Protein AF-A0A8J3GD71-F1 (afdb_monomer_lite)

Sequence (263 aa):
MPKSAPKLEWCIVRLGEDMNWWVEEISDDVHWDVDGLSIIDPRQVSHLMDLLEPLRDYDFQPSIFEDAFFKFRIERKLDDQRLRLVRTNDSLFESDDLLFALPDVIDEEKGPYADCIDHVTVLRVKLLNDLIEFEQKFTVEELEDDIREDQNADFMEGRAVHCFRELLDVMEFVPEGYELDADEESSSEDPIEETFPDIDEDEKIEEDETMKWDEDEDEDEESEETEEGFDDDDDDDDDEESDEDEEDKADEKPAPKSRARKK

pLDDT: mean 77.1, std 23.29, range [31.88, 97.94]

Structure (mmCIF, N/CA/C/O backbone):
data_AF-A0A8J3GD71-F1
#
_entry.id   AF-A0A8J3GD71-F1
#
loop_
_atom_site.group_PDB
_atom_site.id
_atom_site.type_symbol
_atom_site.label_atom_id
_atom_site.label_alt_id
_atom_site.label_comp_id
_atom_site.label_asym_id
_atom_site.label_entity_id
_atom_site.label_seq_id
_atom_site.pdbx_PDB_ins_code
_atom_site.Cartn_x
_atom_site.Cartn_y
_atom_site.Cartn_z
_atom_site.occupancy
_atom_site.B_iso_or_equiv
_atom_site.auth_seq_id
_atom_site.auth_comp_id
_atom_site.auth_asym_id
_atom_site.auth_atom_id
_atom_site.pdbx_PDB_model_num
ATOM 1 N N . MET A 1 1 ? 0.572 25.477 -25.862 1.00 36.34 1 MET A N 1
ATOM 2 C CA . MET A 1 1 ? -0.302 24.419 -25.320 1.00 36.34 1 MET A CA 1
ATOM 3 C C . MET A 1 1 ? 0.518 23.737 -24.249 1.00 36.34 1 MET A C 1
ATOM 5 O O . MET A 1 1 ? 1.630 23.342 -24.593 1.00 36.34 1 MET A O 1
ATOM 9 N N . PRO A 1 2 ? 0.082 23.711 -22.982 1.00 34.41 2 PRO A N 1
ATOM 10 C CA . PRO A 1 2 ? 0.769 22.890 -21.995 1.00 34.41 2 PRO A CA 1
ATOM 11 C C . PRO A 1 2 ? 0.730 21.460 -22.534 1.00 34.41 2 PRO A C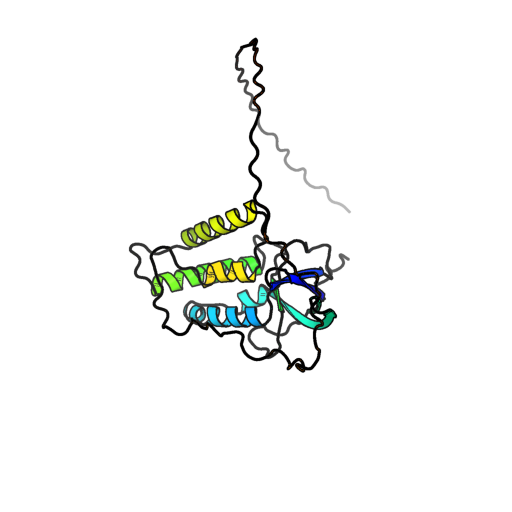 1
ATOM 13 O O . PRO A 1 2 ? -0.332 20.981 -22.940 1.00 34.41 2 PRO A O 1
ATOM 16 N N . LYS A 1 3 ? 1.903 20.844 -22.694 1.00 37.16 3 LYS A N 1
ATOM 17 C CA . LYS A 1 3 ? 1.978 19.418 -22.997 1.00 37.16 3 LYS A CA 1
ATOM 18 C C . LYS A 1 3 ? 1.229 18.743 -21.853 1.00 37.16 3 LYS A C 1
ATOM 20 O O . LYS A 1 3 ? 1.544 19.026 -20.702 1.00 37.16 3 LYS A O 1
ATOM 25 N N . SER A 1 4 ? 0.199 17.960 -22.171 1.00 45.25 4 SER A N 1
ATOM 26 C CA . SER A 1 4 ? -0.378 17.033 -21.198 1.00 45.25 4 SER A CA 1
ATOM 27 C C . SER A 1 4 ? 0.799 16.320 -20.541 1.00 45.25 4 SER A C 1
ATOM 29 O O . SER A 1 4 ? 1.669 15.852 -21.283 1.00 45.25 4 SER A O 1
ATOM 31 N N . ALA A 1 5 ? 0.874 16.342 -19.209 1.00 46.12 5 ALA A N 1
ATOM 32 C CA . ALA A 1 5 ? 1.916 15.633 -18.476 1.00 46.12 5 ALA A CA 1
ATOM 33 C C . ALA A 1 5 ? 2.015 14.204 -19.042 1.00 46.12 5 ALA A C 1
ATOM 35 O O . ALA A 1 5 ? 0.963 13.631 -19.375 1.00 46.12 5 ALA A O 1
ATOM 36 N N . PRO A 1 6 ? 3.232 13.687 -19.292 1.00 52.03 6 PRO A N 1
ATOM 37 C CA . PRO A 1 6 ? 3.384 12.317 -19.752 1.00 52.03 6 PRO A CA 1
ATOM 38 C C . PRO A 1 6 ? 2.661 11.423 -18.746 1.00 52.03 6 PRO A C 1
ATOM 40 O O . PRO A 1 6 ? 2.932 11.462 -17.558 1.00 52.03 6 PRO A O 1
ATOM 43 N N . LYS A 1 7 ? 1.642 10.695 -19.205 1.00 73.75 7 LYS A N 1
ATOM 44 C CA . LYS A 1 7 ? 0.974 9.717 -18.352 1.00 73.75 7 LYS A CA 1
ATOM 45 C C . LYS A 1 7 ? 2.002 8.633 -18.102 1.00 73.75 7 LYS A C 1
ATOM 47 O O . LYS A 1 7 ? 2.556 8.150 -19.075 1.00 73.75 7 LYS A O 1
ATOM 52 N N . LEU A 1 8 ? 2.231 8.249 -16.857 1.00 88.38 8 LEU A N 1
ATOM 53 C CA . LEU A 1 8 ? 2.975 7.042 -16.521 1.00 88.38 8 LEU A CA 1
ATOM 54 C C . LEU A 1 8 ? 2.562 5.882 -17.459 1.00 88.38 8 LEU A C 1
ATOM 56 O O . LEU A 1 8 ? 1.381 5.535 -17.479 1.00 88.38 8 LEU A O 1
ATOM 60 N N . GLU A 1 9 ? 3.478 5.352 -18.280 1.00 93.75 9 GLU A N 1
ATOM 61 C CA . GLU A 1 9 ? 3.206 4.325 -19.309 1.00 93.75 9 GLU A CA 1
ATOM 62 C C . GLU A 1 9 ? 3.902 2.992 -19.017 1.00 93.75 9 GLU A C 1
ATOM 64 O O . GLU A 1 9 ? 3.375 1.931 -19.352 1.00 93.75 9 GLU A O 1
ATOM 69 N N . TRP A 1 10 ? 5.097 3.029 -18.429 1.00 95.69 10 TRP A N 1
ATOM 70 C CA . TRP A 1 10 ? 5.891 1.847 -18.102 1.00 95.69 10 TRP A CA 1
ATOM 71 C C . TRP A 1 10 ? 6.759 2.121 -16.874 1.00 95.69 10 TRP A C 1
ATOM 73 O O . TRP A 1 10 ? 7.102 3.270 -16.589 1.00 95.69 10 TRP A O 1
ATOM 83 N N . CYS A 1 11 ? 7.140 1.052 -16.187 1.00 96.56 11 CYS A N 1
ATOM 84 C CA . CYS A 1 11 ? 8.151 1.076 -15.139 1.00 96.56 11 CYS A CA 1
ATOM 85 C C . CYS A 1 11 ? 9.030 -0.178 -15.228 1.00 96.56 11 CYS A C 1
ATOM 87 O O . CYS A 1 11 ? 8.676 -1.175 -15.869 1.00 96.56 11 CYS A O 1
ATOM 89 N N . ILE A 1 12 ? 10.217 -0.100 -14.641 1.00 97.12 12 ILE A N 1
ATOM 90 C CA . ILE A 1 12 ? 11.097 -1.235 -14.386 1.00 97.12 12 ILE A CA 1
ATOM 91 C C . ILE A 1 12 ? 11.122 -1.425 -12.882 1.00 97.12 12 ILE A C 1
ATOM 93 O O . ILE A 1 12 ? 11.307 -0.464 -12.140 1.00 97.12 12 ILE A O 1
ATOM 97 N N . VAL A 1 13 ? 10.909 -2.662 -12.459 1.00 97.50 13 VAL A N 1
ATOM 98 C CA . VAL A 1 13 ? 10.840 -3.036 -11.050 1.00 97.50 13 VAL A CA 1
ATOM 99 C C . VAL A 1 13 ? 11.917 -4.061 -10.750 1.00 97.50 13 VAL A C 1
ATOM 101 O O . VAL A 1 13 ? 12.263 -4.877 -11.615 1.00 97.50 13 VAL A O 1
ATOM 104 N N . ARG A 1 14 ? 12.430 -4.019 -9.526 1.00 96.62 14 ARG A N 1
ATOM 105 C CA . ARG A 1 14 ? 13.491 -4.879 -9.020 1.00 96.62 14 ARG A CA 1
ATOM 106 C C . ARG A 1 14 ? 13.045 -5.547 -7.725 1.00 96.62 14 ARG A C 1
ATOM 108 O O . ARG A 1 14 ? 12.454 -4.897 -6.869 1.00 96.62 14 ARG A O 1
ATOM 115 N N . LEU A 1 15 ? 13.373 -6.824 -7.575 1.00 96.25 15 LEU A N 1
ATOM 116 C CA . LEU A 1 15 ? 13.194 -7.550 -6.325 1.00 96.25 15 LEU A CA 1
ATOM 117 C C . LEU A 1 15 ? 14.233 -7.074 -5.291 1.00 96.25 15 LEU A C 1
ATOM 119 O O . LEU A 1 15 ? 15.439 -7.052 -5.570 1.00 96.25 15 LEU A O 1
ATOM 123 N N . GLY A 1 16 ? 13.755 -6.641 -4.129 1.00 93.06 16 GLY A N 1
ATOM 124 C CA . GLY A 1 16 ? 14.555 -6.235 -2.979 1.00 93.06 16 GLY A CA 1
ATOM 125 C C . GLY A 1 16 ? 15.105 -7.424 -2.191 1.00 93.06 16 GLY A C 1
ATOM 126 O O . GLY A 1 16 ? 14.755 -8.578 -2.438 1.00 93.06 16 GLY A O 1
ATOM 127 N N . GLU A 1 17 ? 15.988 -7.140 -1.234 1.00 91.50 17 GLU A N 1
ATOM 128 C CA . GLU A 1 17 ? 16.507 -8.148 -0.291 1.00 91.50 17 GLU A CA 1
ATOM 129 C C . GLU A 1 17 ? 15.422 -8.632 0.684 1.00 91.50 17 GLU A C 1
ATOM 131 O O . GLU A 1 17 ? 15.481 -9.750 1.186 1.00 91.50 17 GLU A O 1
ATOM 136 N N . ASP A 1 18 ? 14.401 -7.803 0.888 1.00 91.06 18 ASP A N 1
ATOM 137 C CA . ASP A 1 18 ? 13.194 -8.061 1.669 1.00 91.06 18 ASP A CA 1
ATOM 138 C C . ASP A 1 18 ? 12.141 -8.889 0.910 1.00 91.06 18 ASP A C 1
ATOM 140 O O . ASP A 1 18 ? 11.026 -9.060 1.392 1.00 91.06 18 ASP A O 1
ATOM 144 N N . MET A 1 19 ? 12.490 -9.402 -0.277 1.00 91.56 19 MET A N 1
ATOM 145 C CA . MET A 1 19 ? 11.610 -10.169 -1.166 1.00 91.56 19 MET A CA 1
ATOM 146 C C . MET A 1 19 ? 10.392 -9.388 -1.688 1.00 91.56 19 MET A C 1
ATOM 148 O O . MET A 1 19 ? 9.489 -9.994 -2.267 1.00 91.56 19 MET A O 1
ATOM 152 N N . ASN A 1 20 ? 10.394 -8.057 -1.566 1.00 95.31 20 ASN A N 1
ATOM 153 C CA . ASN A 1 20 ? 9.367 -7.187 -2.133 1.00 95.31 20 ASN A CA 1
ATOM 154 C C . ASN A 1 20 ? 9.810 -6.549 -3.454 1.00 95.31 20 ASN A C 1
ATOM 156 O O . ASN A 1 20 ? 10.998 -6.505 -3.785 1.00 95.31 20 ASN A O 1
ATOM 160 N N . TRP A 1 21 ? 8.850 -6.045 -4.230 1.00 97.12 21 TRP A N 1
ATOM 161 C CA . TRP A 1 21 ? 9.125 -5.383 -5.501 1.00 97.12 21 TRP A CA 1
ATOM 162 C C . TRP A 1 21 ? 9.194 -3.865 -5.333 1.00 97.12 21 TRP A C 1
ATOM 164 O O . TRP A 1 21 ? 8.280 -3.223 -4.826 1.00 97.12 21 TRP A O 1
ATOM 174 N N . TRP A 1 22 ? 10.272 -3.283 -5.847 1.00 97.19 22 TRP A N 1
ATOM 175 C CA . TRP A 1 22 ? 10.551 -1.852 -5.772 1.00 97.19 22 TRP A CA 1
ATOM 176 C C . TRP A 1 22 ? 10.717 -1.273 -7.174 1.00 97.19 22 TRP A C 1
ATOM 178 O O . TRP A 1 22 ? 11.247 -1.937 -8.070 1.00 97.19 22 TRP A O 1
ATOM 188 N N . VAL A 1 23 ? 10.266 -0.041 -7.394 1.00 96.69 23 VAL A N 1
ATOM 189 C CA . VAL A 1 23 ? 10.429 0.651 -8.676 1.00 96.69 23 VAL A CA 1
ATOM 190 C C . VAL A 1 23 ? 11.876 1.126 -8.813 1.00 96.69 23 VAL A C 1
ATOM 192 O O . VAL A 1 23 ? 12.400 1.825 -7.959 1.00 96.69 23 VAL A O 1
ATOM 195 N N . GLU A 1 24 ? 12.535 0.742 -9.905 1.00 95.06 24 GLU A N 1
ATOM 196 C CA . GLU A 1 24 ? 13.909 1.156 -10.225 1.00 95.06 24 GLU A CA 1
ATOM 197 C C . GLU A 1 24 ? 13.921 2.278 -11.271 1.00 95.06 24 GLU A C 1
ATOM 199 O O . GLU A 1 24 ? 14.674 3.240 -11.154 1.00 95.06 24 GLU A O 1
ATOM 204 N N . GLU A 1 25 ? 13.070 2.176 -12.298 1.00 94.56 25 GLU A N 1
ATOM 205 C CA . GLU A 1 25 ? 12.930 3.210 -13.326 1.00 94.56 25 GLU A CA 1
ATOM 206 C C . GLU A 1 25 ? 11.465 3.425 -13.694 1.00 94.56 25 GLU A C 1
ATOM 208 O O . GLU A 1 25 ? 10.664 2.488 -13.734 1.00 94.56 25 GLU A O 1
ATOM 213 N N . ILE A 1 26 ? 11.125 4.658 -14.061 1.00 94.81 26 ILE A N 1
ATOM 214 C CA . ILE A 1 26 ? 9.763 5.040 -14.414 1.00 94.81 26 ILE A CA 1
ATOM 215 C C . ILE A 1 26 ? 9.742 5.924 -15.659 1.00 94.81 26 ILE A C 1
ATOM 217 O O . ILE A 1 26 ? 10.676 6.671 -15.940 1.00 94.81 26 ILE A O 1
ATOM 221 N N . SER A 1 27 ? 8.669 5.837 -16.445 1.00 92.94 27 SER A N 1
ATOM 222 C CA . SER A 1 27 ? 8.547 6.612 -17.685 1.00 92.94 27 SER A CA 1
ATOM 223 C C . SER A 1 27 ? 8.339 8.120 -17.479 1.00 92.94 27 SER A C 1
ATOM 225 O O . SER A 1 27 ? 8.426 8.871 -18.450 1.00 92.94 27 SER A O 1
ATOM 227 N N . ASP A 1 28 ? 7.983 8.541 -16.263 1.00 87.88 28 ASP A N 1
ATOM 228 C CA . ASP A 1 28 ? 7.727 9.935 -15.885 1.00 87.88 28 ASP A CA 1
ATOM 229 C C . ASP A 1 28 ? 8.569 10.317 -14.660 1.00 87.88 28 ASP A C 1
ATOM 231 O O . ASP A 1 28 ? 8.082 10.351 -13.536 1.00 87.88 28 ASP A O 1
ATOM 235 N N . ASP A 1 29 ? 9.847 10.595 -14.902 1.00 84.12 29 ASP A N 1
ATOM 236 C CA . ASP A 1 29 ? 10.856 10.983 -13.907 1.00 84.12 29 ASP A CA 1
ATOM 237 C C . ASP A 1 29 ? 10.676 12.411 -13.357 1.00 84.12 29 ASP A C 1
ATOM 239 O O . ASP A 1 29 ? 11.470 12.877 -12.544 1.00 84.12 29 ASP A O 1
ATOM 243 N N . VAL A 1 30 ? 9.661 13.144 -13.829 1.00 84.69 30 VAL A N 1
ATOM 244 C CA . VAL A 1 30 ? 9.406 14.533 -13.421 1.00 84.69 30 VAL A CA 1
ATOM 245 C C . VAL A 1 30 ? 8.416 14.611 -12.265 1.00 84.69 30 VAL A C 1
ATOM 247 O O . VAL A 1 30 ? 8.539 15.505 -11.430 1.00 84.69 30 VAL A O 1
ATOM 250 N N . HIS A 1 31 ? 7.417 13.728 -12.246 1.00 83.50 31 HIS A N 1
ATOM 251 C CA . HIS A 1 31 ? 6.347 13.745 -11.241 1.00 83.50 31 HIS A CA 1
ATOM 252 C C . HIS A 1 31 ? 6.470 12.627 -10.206 1.00 83.50 31 HIS A C 1
ATOM 254 O O . HIS A 1 31 ? 5.702 12.627 -9.252 1.00 83.50 31 HIS A O 1
ATOM 260 N N . TRP A 1 32 ? 7.400 11.693 -10.402 1.00 87.69 32 TRP A N 1
ATOM 261 C CA . TRP A 1 32 ? 7.600 10.547 -9.527 1.00 87.69 32 TRP A CA 1
ATOM 262 C C . TRP A 1 32 ? 9.008 10.553 -8.965 1.00 87.69 32 TRP A C 1
ATOM 264 O O . TRP A 1 32 ? 9.974 10.658 -9.724 1.00 87.69 32 TRP A O 1
ATOM 274 N N . ASP A 1 33 ? 9.101 10.388 -7.651 1.00 86.44 33 ASP A N 1
ATOM 275 C CA . ASP A 1 33 ? 10.324 9.917 -7.023 1.00 86.44 33 ASP A CA 1
ATOM 276 C C . ASP A 1 33 ? 10.309 8.386 -7.027 1.00 86.44 33 ASP A C 1
ATOM 278 O O . ASP A 1 33 ? 9.285 7.766 -6.744 1.00 86.44 33 ASP A O 1
ATOM 282 N N . VAL A 1 34 ? 11.422 7.780 -7.431 1.00 88.50 34 VAL A N 1
ATOM 283 C CA . VAL A 1 34 ? 11.577 6.318 -7.439 1.00 88.50 34 VAL A CA 1
ATOM 284 C C . VAL A 1 34 ? 12.207 5.817 -6.145 1.00 88.50 34 VAL A C 1
ATOM 286 O O . VAL A 1 34 ? 12.141 4.622 -5.868 1.00 88.50 34 VAL A O 1
ATOM 289 N N . ASP A 1 35 ? 12.822 6.705 -5.359 1.00 88.44 35 ASP A N 1
ATOM 290 C CA . ASP A 1 35 ? 13.449 6.318 -4.102 1.00 88.44 35 ASP A CA 1
ATOM 291 C C . ASP A 1 35 ? 12.381 5.898 -3.087 1.00 88.44 35 ASP A C 1
ATOM 293 O O . ASP A 1 35 ? 11.440 6.637 -2.809 1.00 88.44 35 ASP A O 1
ATOM 297 N N . GLY A 1 36 ? 12.480 4.665 -2.589 1.00 86.00 36 GLY A N 1
ATOM 298 C CA . GLY A 1 36 ? 11.472 4.077 -1.702 1.00 86.00 36 GLY A CA 1
ATOM 299 C C . GLY A 1 36 ? 10.110 3.780 -2.348 1.00 86.00 36 GLY A C 1
ATOM 300 O O . GLY A 1 36 ? 9.189 3.372 -1.643 1.00 86.00 36 GLY A O 1
ATOM 301 N N . LEU A 1 37 ? 9.949 3.925 -3.671 1.00 93.88 37 LEU A N 1
ATOM 302 C CA . LEU A 1 37 ? 8.671 3.653 -4.330 1.00 93.88 37 LEU A CA 1
ATOM 303 C C . LEU A 1 37 ? 8.452 2.142 -4.492 1.00 93.88 37 LEU A C 1
ATOM 305 O O . LEU A 1 37 ? 9.099 1.470 -5.300 1.00 93.88 37 LEU A O 1
ATOM 309 N N . SER A 1 38 ? 7.510 1.607 -3.726 1.00 95.56 38 SER A N 1
ATOM 310 C CA . SER A 1 38 ? 7.126 0.194 -3.742 1.00 95.56 38 SER A CA 1
ATOM 311 C C . SER A 1 38 ? 6.012 -0.101 -4.748 1.00 95.56 38 SER A C 1
ATOM 313 O O . SER A 1 38 ? 5.253 0.783 -5.146 1.00 95.56 38 SER A O 1
ATOM 315 N N . ILE A 1 39 ? 5.902 -1.362 -5.169 1.00 97.31 39 ILE A N 1
ATOM 316 C CA . ILE A 1 39 ? 4.824 -1.837 -6.041 1.00 97.31 39 ILE A CA 1
ATOM 317 C C . ILE A 1 39 ? 4.316 -3.194 -5.561 1.00 97.31 39 ILE A C 1
ATOM 319 O O . ILE A 1 39 ? 5.091 -4.093 -5.251 1.00 97.31 39 ILE A O 1
ATOM 323 N N . ILE A 1 40 ? 2.998 -3.355 -5.549 1.00 97.94 40 ILE A N 1
ATOM 324 C CA . ILE A 1 40 ? 2.343 -4.570 -5.075 1.00 97.94 40 ILE A CA 1
ATOM 325 C C . ILE A 1 40 ? 2.342 -5.610 -6.195 1.00 97.94 40 ILE A C 1
ATOM 327 O O . ILE A 1 40 ? 1.929 -5.319 -7.326 1.00 97.94 40 ILE A O 1
ATOM 331 N N . ASP A 1 41 ? 2.804 -6.821 -5.898 1.00 97.00 41 ASP A N 1
ATOM 332 C CA . ASP A 1 41 ? 2.800 -7.925 -6.858 1.00 97.00 41 ASP A CA 1
ATOM 333 C C . ASP A 1 41 ? 1.439 -8.648 -6.919 1.00 97.00 41 ASP A C 1
ATOM 335 O O . ASP A 1 41 ? 0.623 -8.519 -6.007 1.00 97.00 41 ASP A O 1
ATOM 339 N N . PRO A 1 42 ? 1.162 -9.442 -7.970 1.00 96.25 42 PRO A N 1
ATOM 340 C CA . PRO A 1 42 ? -0.140 -10.088 -8.139 1.00 96.25 42 PRO A CA 1
ATOM 341 C C . PRO A 1 42 ? -0.578 -10.991 -6.973 1.00 96.25 42 PRO A C 1
ATOM 343 O O . PRO A 1 42 ? -1.776 -11.120 -6.722 1.00 96.25 42 PRO A O 1
ATOM 346 N N . ARG A 1 43 ? 0.359 -11.628 -6.256 1.00 95.94 43 ARG A N 1
ATOM 347 C CA . ARG A 1 43 ? 0.041 -12.472 -5.091 1.00 95.94 43 ARG A CA 1
ATOM 348 C C . ARG A 1 43 ? -0.378 -11.614 -3.907 1.00 95.94 43 ARG A C 1
ATOM 350 O O . ARG A 1 43 ? -1.386 -11.911 -3.276 1.00 95.94 43 ARG A O 1
ATOM 357 N N . GLN A 1 44 ? 0.363 -10.540 -3.652 1.00 97.12 44 GLN A N 1
ATOM 358 C CA . GLN A 1 44 ? 0.004 -9.547 -2.644 1.00 97.12 44 GLN A CA 1
ATOM 359 C C . GLN A 1 44 ? -1.353 -8.905 -2.960 1.00 97.12 44 GLN A C 1
ATOM 361 O O . GLN A 1 44 ? -2.189 -8.805 -2.071 1.00 97.12 44 GLN A O 1
ATOM 366 N N . VAL A 1 45 ? -1.627 -8.557 -4.226 1.00 96.62 45 VAL A N 1
ATOM 367 C CA . VAL A 1 45 ? -2.952 -8.066 -4.647 1.00 96.62 45 VAL A CA 1
ATOM 368 C C . VAL A 1 45 ? -4.042 -9.076 -4.292 1.00 96.62 45 VAL A C 1
ATOM 370 O O . VAL A 1 45 ? -5.046 -8.679 -3.712 1.00 96.62 45 VAL A O 1
ATOM 373 N N . SER A 1 46 ? -3.850 -10.366 -4.591 1.00 95.38 46 SER A N 1
ATOM 374 C CA . SER A 1 46 ? -4.822 -11.410 -4.231 1.00 95.38 46 SER A CA 1
ATOM 375 C C . SER A 1 46 ? -5.096 -11.445 -2.727 1.00 95.38 46 SER A C 1
ATOM 377 O O . SER A 1 46 ? -6.254 -11.475 -2.332 1.00 95.38 46 SER A O 1
ATOM 379 N N . HIS A 1 47 ? -4.050 -11.375 -1.899 1.00 96.31 47 HIS A N 1
ATOM 380 C CA . HIS A 1 47 ? -4.197 -11.343 -0.440 1.00 96.31 47 HIS A CA 1
ATOM 381 C C . HIS A 1 47 ? -4.988 -10.117 0.033 1.00 96.31 47 HIS A C 1
ATOM 383 O O . HIS A 1 47 ? -5.902 -10.237 0.843 1.00 96.31 47 HIS A O 1
ATOM 389 N N . LEU A 1 48 ? -4.707 -8.935 -0.529 1.00 96.69 48 LEU A N 1
ATOM 390 C CA . LEU A 1 48 ? -5.495 -7.735 -0.232 1.00 96.69 48 LEU A CA 1
ATOM 391 C C . LEU A 1 48 ? -6.968 -7.924 -0.620 1.00 96.69 48 LEU A C 1
ATOM 393 O O . LEU A 1 48 ? -7.845 -7.498 0.121 1.00 96.69 48 LEU A O 1
ATOM 397 N N . MET A 1 49 ? -7.265 -8.581 -1.747 1.00 94.56 49 MET A N 1
ATOM 398 C CA . MET A 1 49 ? -8.652 -8.849 -2.153 1.00 94.56 49 MET A CA 1
ATOM 399 C C . MET A 1 49 ? -9.398 -9.726 -1.145 1.00 94.56 49 MET A C 1
ATOM 401 O O . MET A 1 49 ? -10.570 -9.458 -0.872 1.00 94.56 49 MET A O 1
ATOM 405 N N . ASP A 1 50 ? -8.725 -10.720 -0.568 1.00 95.56 50 ASP A N 1
ATOM 406 C CA . ASP A 1 50 ? -9.304 -11.585 0.461 1.00 95.56 50 ASP A CA 1
ATOM 407 C C . ASP A 1 50 ? -9.604 -10.794 1.747 1.00 95.56 50 ASP A C 1
ATOM 409 O O . ASP A 1 50 ? -10.688 -10.924 2.320 1.00 95.56 50 ASP A O 1
ATOM 413 N N . LEU A 1 51 ? -8.703 -9.889 2.150 1.00 95.56 51 LEU A N 1
ATOM 414 C CA . LEU A 1 51 ? -8.904 -8.990 3.297 1.00 95.56 51 LEU A CA 1
ATOM 415 C C . LEU A 1 51 ? -10.015 -7.953 3.078 1.00 95.56 51 LEU A C 1
ATOM 417 O O . LEU A 1 51 ? -10.656 -7.509 4.033 1.00 95.56 51 LEU A O 1
ATOM 421 N N . LEU A 1 52 ? -10.265 -7.564 1.829 1.00 95.31 52 LEU A N 1
ATOM 422 C CA . LEU A 1 52 ? -11.330 -6.628 1.471 1.00 95.31 52 LEU A CA 1
ATOM 423 C C . LEU A 1 52 ? -12.720 -7.279 1.458 1.00 95.31 52 LEU A C 1
ATOM 425 O O . LEU A 1 52 ? -13.722 -6.565 1.557 1.00 95.31 52 LEU A O 1
ATOM 429 N N . GLU A 1 53 ? -12.819 -8.607 1.332 1.00 93.75 53 GLU A N 1
ATOM 430 C CA . GLU A 1 53 ? -14.108 -9.300 1.211 1.00 93.75 53 GLU A CA 1
ATOM 431 C C . GLU A 1 53 ? -15.022 -9.078 2.434 1.00 93.75 53 GLU A C 1
ATOM 433 O O . GLU A 1 53 ? -16.170 -8.668 2.228 1.00 93.75 53 GLU A O 1
ATOM 438 N N . PRO A 1 54 ? -14.555 -9.210 3.696 1.00 94.06 54 PRO A N 1
ATOM 439 C CA . PRO A 1 54 ? -15.370 -8.900 4.874 1.00 94.06 54 PRO A CA 1
ATOM 440 C C . PRO A 1 54 ? -15.817 -7.434 4.936 1.00 94.06 54 PRO A C 1
ATOM 442 O O . PRO A 1 54 ? -16.887 -7.125 5.457 1.00 94.06 54 PRO A O 1
ATOM 445 N N . LEU A 1 55 ? -15.029 -6.511 4.375 1.00 94.75 55 LEU A N 1
ATOM 446 C CA . LEU A 1 55 ? -15.340 -5.080 4.394 1.00 94.75 55 LEU A CA 1
ATOM 447 C C . LEU A 1 55 ? -16.516 -4.717 3.471 1.00 94.75 55 LEU A C 1
ATOM 449 O O . LEU A 1 55 ? -17.078 -3.623 3.588 1.00 94.75 55 LEU A O 1
ATOM 453 N N . ARG A 1 56 ? -16.951 -5.623 2.583 1.00 93.31 56 ARG A N 1
ATOM 454 C CA . ARG A 1 56 ? -18.126 -5.413 1.717 1.00 93.31 56 ARG A CA 1
ATOM 455 C C . ARG A 1 56 ? -19.415 -5.196 2.496 1.00 93.31 56 ARG A C 1
ATOM 457 O O . ARG A 1 56 ? -20.237 -4.386 2.066 1.00 93.31 56 ARG A O 1
ATOM 464 N N . ASP A 1 57 ? -19.556 -5.833 3.654 1.00 94.75 57 ASP A N 1
ATOM 465 C CA . ASP A 1 57 ? -20.714 -5.648 4.535 1.00 94.75 57 ASP A CA 1
ATOM 466 C C . ASP A 1 57 ? -20.734 -4.262 5.213 1.00 94.75 57 ASP A C 1
ATOM 468 O O . ASP A 1 57 ? -21.755 -3.849 5.766 1.00 94.75 57 ASP A O 1
ATOM 472 N N . TYR A 1 58 ? -19.636 -3.505 5.106 1.00 95.25 58 TYR A N 1
ATOM 473 C CA . TYR A 1 58 ? -19.423 -2.206 5.747 1.00 95.25 58 TYR A CA 1
ATOM 474 C C . TYR A 1 58 ? -19.468 -1.010 4.782 1.00 95.25 58 TYR A C 1
ATOM 476 O O . TYR A 1 58 ? -19.072 0.096 5.161 1.00 95.25 58 TYR A O 1
ATOM 484 N N . ASP A 1 59 ? -20.003 -1.213 3.572 1.00 94.00 59 ASP A N 1
ATOM 485 C CA . ASP A 1 59 ? -20.027 -0.262 2.449 1.00 94.00 59 ASP A CA 1
ATOM 486 C C . ASP A 1 59 ? -18.658 -0.058 1.769 1.00 94.00 59 ASP A C 1
ATOM 488 O O . ASP A 1 59 ? -18.315 1.051 1.346 1.00 94.00 59 ASP A O 1
ATOM 492 N N . PHE A 1 60 ? -17.862 -1.124 1.623 1.00 96.31 60 PHE A N 1
ATOM 493 C CA . PHE A 1 60 ? -16.657 -1.063 0.795 1.00 96.31 60 PHE A CA 1
ATOM 494 C C . PHE A 1 60 ? -16.964 -0.633 -0.650 1.00 96.31 60 PHE A C 1
ATOM 496 O O . PHE A 1 60 ? -17.932 -1.079 -1.270 1.00 96.31 60 PHE A O 1
ATOM 503 N N . GLN A 1 61 ? -16.112 0.239 -1.197 1.00 95.94 61 GLN A N 1
ATOM 504 C CA . GLN A 1 61 ? -16.243 0.812 -2.531 1.00 95.94 61 GLN A CA 1
ATOM 505 C C . GLN A 1 61 ? -15.064 0.340 -3.395 1.00 95.94 61 GLN A C 1
ATOM 507 O O . GLN A 1 61 ? -13.998 0.955 -3.340 1.00 95.94 61 GLN A O 1
ATOM 512 N N . PRO A 1 62 ? -15.246 -0.698 -4.238 1.00 94.81 62 PRO A N 1
ATOM 513 C CA . PRO A 1 62 ? -14.167 -1.243 -5.065 1.00 94.81 62 PRO A CA 1
ATOM 514 C C . PRO A 1 62 ? -13.500 -0.206 -5.967 1.00 94.81 62 PRO A C 1
ATOM 516 O O . PRO A 1 62 ? -12.309 -0.295 -6.224 1.00 94.81 62 PRO A O 1
ATOM 519 N N . SER A 1 63 ? -14.243 0.815 -6.407 1.00 95.25 63 SER A N 1
ATOM 520 C CA . SER A 1 63 ? -13.694 1.890 -7.233 1.00 95.25 63 SER A CA 1
ATOM 521 C C . SER A 1 63 ? -12.642 2.730 -6.512 1.00 95.25 63 SER A C 1
ATOM 523 O O . SER A 1 63 ? -11.699 3.144 -7.164 1.00 95.25 63 SER A O 1
ATOM 525 N N . ILE A 1 64 ? -12.777 2.976 -5.200 1.00 96.12 64 ILE A N 1
ATOM 526 C CA . ILE A 1 64 ? -11.779 3.754 -4.442 1.00 96.12 64 ILE A CA 1
ATOM 527 C C . ILE A 1 64 ? -10.465 2.975 -4.395 1.00 96.12 64 ILE A C 1
ATOM 529 O O . ILE A 1 64 ? -9.417 3.515 -4.732 1.00 96.12 64 ILE A O 1
ATOM 533 N N . PHE A 1 65 ? -10.543 1.683 -4.065 1.00 96.06 65 PHE A N 1
ATOM 534 C CA . PHE A 1 65 ? -9.375 0.809 -4.068 1.00 96.06 65 PHE A CA 1
ATOM 535 C C . PHE A 1 65 ? -8.782 0.665 -5.467 1.00 96.06 65 PHE A C 1
ATOM 537 O O . PHE A 1 65 ? -7.578 0.753 -5.644 1.00 96.06 65 PHE A O 1
ATOM 544 N N . GLU A 1 66 ? -9.608 0.470 -6.494 1.00 94.81 66 GLU A N 1
ATOM 545 C CA . GLU A 1 66 ? -9.098 0.337 -7.850 1.00 94.81 66 GLU A CA 1
ATOM 546 C C . GLU A 1 66 ? -8.424 1.639 -8.311 1.00 94.81 66 GLU A C 1
ATOM 548 O O . GLU A 1 66 ? -7.314 1.586 -8.835 1.00 94.81 66 GLU A O 1
ATOM 553 N N . ASP A 1 67 ? -9.035 2.804 -8.103 1.00 95.19 67 ASP A N 1
ATOM 554 C CA . ASP A 1 67 ? -8.497 4.102 -8.531 1.00 95.19 67 ASP A CA 1
ATOM 555 C C . ASP A 1 67 ? -7.200 4.493 -7.800 1.00 95.19 67 ASP A C 1
ATOM 557 O O . ASP A 1 67 ? -6.402 5.244 -8.362 1.00 95.19 67 ASP A O 1
ATOM 561 N N . ALA A 1 68 ? -6.945 3.926 -6.617 1.00 96.62 68 ALA A N 1
ATOM 562 C CA . ALA A 1 68 ? -5.715 4.110 -5.850 1.00 96.62 68 ALA A CA 1
ATOM 563 C C . ALA A 1 68 ? -4.452 3.584 -6.540 1.00 96.62 68 ALA A C 1
ATOM 565 O O . ALA A 1 68 ? -3.351 3.986 -6.168 1.00 96.62 68 ALA A O 1
ATOM 566 N N . PHE A 1 69 ? -4.587 2.704 -7.542 1.00 96.69 69 PHE A N 1
ATOM 567 C CA . PHE A 1 69 ? -3.442 2.064 -8.185 1.00 96.69 69 PHE A CA 1
ATOM 568 C C . PHE A 1 69 ? -3.389 2.258 -9.702 1.00 96.69 69 PHE A C 1
ATOM 570 O O . PHE A 1 69 ? -4.359 2.050 -10.448 1.00 96.69 69 PHE A O 1
ATOM 577 N N . PHE A 1 70 ? -2.180 2.519 -10.198 1.00 95.81 70 PHE A N 1
ATOM 578 C CA . PHE A 1 70 ? -1.811 2.258 -11.582 1.00 95.81 70 PHE A CA 1
ATOM 579 C C . PHE A 1 70 ? -1.532 0.766 -11.767 1.00 95.81 70 PHE A C 1
ATOM 581 O O . PHE A 1 70 ? -0.691 0.186 -11.085 1.00 95.81 70 PHE A O 1
ATOM 588 N N . LYS A 1 71 ? -2.218 0.145 -12.731 1.00 96.81 71 LYS A N 1
ATOM 589 C CA . LYS A 1 71 ? -2.102 -1.289 -13.005 1.00 96.81 71 LYS A CA 1
ATOM 590 C C . LYS A 1 71 ? -1.090 -1.548 -14.096 1.00 96.81 71 LYS A C 1
ATOM 592 O O . LYS A 1 71 ? -1.045 -0.851 -15.117 1.00 96.81 71 LYS A O 1
ATOM 597 N N . PHE A 1 72 ? -0.327 -2.605 -13.905 1.00 97.25 72 PHE A N 1
ATOM 598 C CA . PHE A 1 72 ? 0.780 -2.961 -14.759 1.00 97.25 72 PHE A CA 1
ATOM 599 C C . PHE A 1 72 ? 0.781 -4.452 -15.045 1.00 97.25 72 PHE A C 1
ATOM 601 O O . PHE A 1 72 ? 0.553 -5.274 -14.167 1.00 97.25 72 PHE A O 1
ATOM 608 N N . ARG A 1 73 ? 1.098 -4.810 -16.286 1.00 96.44 73 ARG A N 1
ATOM 609 C CA . ARG A 1 73 ? 1.343 -6.198 -16.679 1.00 96.44 73 ARG A CA 1
ATOM 610 C C . ARG A 1 73 ? 2.805 -6.384 -17.047 1.00 96.44 73 ARG A C 1
ATOM 612 O O . ARG A 1 73 ? 3.459 -5.444 -17.509 1.00 96.44 73 ARG A O 1
ATOM 619 N N . ILE A 1 74 ? 3.300 -7.610 -16.927 1.00 96.56 74 ILE A N 1
ATOM 620 C CA . ILE A 1 74 ? 4.663 -7.944 -17.342 1.00 96.56 74 ILE A CA 1
ATOM 621 C C . ILE A 1 74 ? 4.771 -7.808 -18.868 1.00 96.56 74 ILE A C 1
ATOM 623 O O . ILE A 1 74 ? 4.107 -8.519 -19.621 1.00 96.56 74 ILE A O 1
ATOM 627 N N . GLU A 1 75 ? 5.617 -6.890 -19.340 1.00 96.25 75 GLU A N 1
ATOM 628 C CA . GLU A 1 75 ? 5.961 -6.782 -20.762 1.00 96.25 75 GLU A CA 1
ATOM 629 C C . GLU A 1 75 ? 7.059 -7.790 -21.111 1.00 96.25 75 GLU A C 1
ATOM 631 O O . GLU A 1 75 ? 6.965 -8.515 -22.103 1.00 96.25 75 GLU A O 1
ATOM 636 N N . ARG A 1 76 ? 8.122 -7.819 -20.298 1.00 95.56 76 ARG A N 1
ATOM 637 C CA . ARG A 1 76 ? 9.240 -8.757 -20.436 1.00 95.56 76 ARG A CA 1
ATOM 638 C C . ARG A 1 76 ? 10.057 -8.852 -19.151 1.00 95.56 76 ARG A C 1
ATOM 640 O O . ARG A 1 76 ? 10.195 -7.873 -18.423 1.00 95.56 76 ARG A O 1
ATOM 647 N N . LYS A 1 77 ? 10.682 -10.009 -18.947 1.00 96.56 77 LYS A N 1
ATOM 648 C CA . LYS A 1 77 ? 11.748 -10.201 -17.959 1.00 96.56 77 LYS A CA 1
ATOM 649 C C . LYS A 1 77 ? 13.047 -9.584 -18.493 1.00 96.56 77 LYS A C 1
ATOM 651 O O . LYS A 1 77 ? 13.389 -9.821 -19.654 1.00 96.56 77 LYS A O 1
ATOM 656 N N . LEU A 1 78 ? 13.722 -8.756 -17.695 1.00 95.06 78 LEU A N 1
ATOM 657 C CA . LEU A 1 78 ? 15.026 -8.180 -18.052 1.00 95.06 78 LEU A CA 1
ATOM 658 C C . LEU A 1 78 ? 16.157 -9.086 -17.559 1.00 95.06 78 LEU A C 1
ATOM 660 O O . LEU A 1 78 ? 17.037 -9.436 -18.342 1.00 95.06 78 LEU A O 1
ATOM 664 N N . ASP A 1 79 ? 16.073 -9.511 -16.300 1.00 93.94 79 ASP A N 1
ATOM 665 C CA . ASP A 1 79 ? 16.915 -10.531 -15.673 1.00 93.94 79 ASP A CA 1
ATOM 666 C C . ASP A 1 79 ? 16.142 -11.229 -14.537 1.00 93.94 79 ASP A C 1
ATOM 668 O O . ASP A 1 79 ? 14.926 -11.062 -14.427 1.00 93.94 79 ASP A O 1
ATOM 672 N N . ASP A 1 80 ? 16.811 -12.056 -13.728 1.00 89.31 80 ASP A N 1
ATOM 673 C CA . ASP A 1 80 ? 16.166 -12.850 -12.674 1.00 89.31 80 ASP A CA 1
ATOM 674 C C . ASP A 1 80 ? 15.503 -12.038 -11.566 1.00 89.31 80 ASP A C 1
ATOM 676 O O . ASP A 1 80 ? 14.535 -12.520 -10.984 1.00 89.31 80 ASP A O 1
ATOM 680 N N . GLN A 1 81 ? 15.946 -10.803 -11.345 1.00 94.12 81 GLN A N 1
ATOM 681 C CA . GLN A 1 81 ? 15.425 -9.929 -10.298 1.00 94.12 81 GLN A CA 1
ATOM 682 C C . GLN A 1 81 ? 14.741 -8.682 -10.857 1.00 94.12 81 GLN A C 1
ATOM 684 O O . GLN A 1 81 ? 14.222 -7.894 -10.074 1.00 94.12 81 GLN A O 1
ATOM 689 N N . ARG A 1 82 ? 14.719 -8.479 -12.183 1.00 96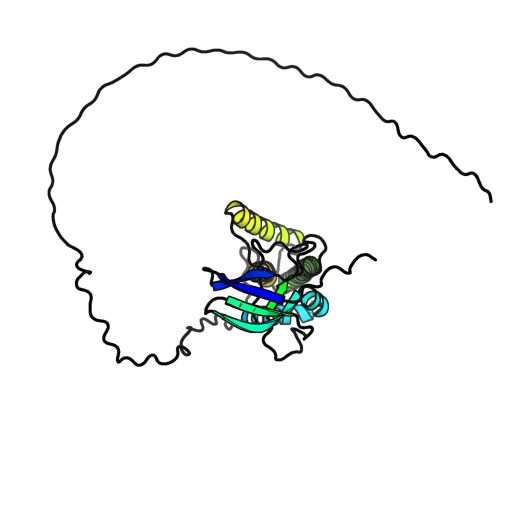.75 82 ARG A N 1
ATOM 690 C CA . ARG A 1 82 ? 14.156 -7.279 -12.813 1.00 96.75 82 ARG A CA 1
ATOM 691 C C . ARG A 1 82 ? 13.130 -7.576 -13.888 1.00 96.75 82 ARG A C 1
ATOM 693 O O . ARG A 1 82 ? 13.360 -8.338 -14.836 1.00 96.75 82 ARG A O 1
ATOM 700 N N . LEU A 1 83 ? 12.010 -6.870 -13.794 1.00 97.38 83 LEU A N 1
ATOM 701 C CA . LEU A 1 83 ? 10.898 -6.955 -14.730 1.00 97.38 83 LEU A CA 1
ATOM 702 C C . LEU A 1 83 ? 10.637 -5.593 -15.357 1.00 97.38 83 LEU A C 1
ATOM 704 O O . LEU A 1 83 ? 10.662 -4.562 -14.691 1.00 97.38 83 LEU A O 1
ATOM 708 N N . ARG A 1 84 ? 10.337 -5.595 -16.655 1.00 97.19 84 ARG A N 1
ATOM 709 C CA . ARG A 1 84 ? 9.765 -4.432 -17.324 1.00 97.19 84 ARG A CA 1
ATOM 710 C C . ARG A 1 84 ? 8.260 -4.597 -17.382 1.00 97.19 84 ARG A C 1
ATOM 712 O O . ARG A 1 84 ? 7.761 -5.574 -17.951 1.00 97.19 84 ARG A O 1
ATOM 719 N N . LEU A 1 85 ? 7.560 -3.610 -16.850 1.00 97.69 85 LEU A N 1
ATOM 720 C CA . LEU A 1 85 ? 6.115 -3.580 -16.788 1.00 97.69 85 LEU A CA 1
ATOM 721 C C . LEU A 1 85 ? 5.549 -2.507 -17.717 1.00 97.69 85 LEU A C 1
ATOM 723 O O . LEU A 1 85 ? 6.155 -1.456 -17.929 1.00 97.69 85 LEU A O 1
ATOM 727 N N . VAL A 1 86 ? 4.365 -2.765 -18.265 1.00 97.00 86 VAL A N 1
ATOM 728 C CA . VAL A 1 86 ? 3.628 -1.809 -19.100 1.00 97.00 86 VAL A CA 1
ATOM 729 C C . VAL A 1 86 ? 2.252 -1.558 -18.506 1.00 97.00 86 VAL A C 1
ATOM 731 O O . VAL A 1 86 ? 1.582 -2.493 -18.062 1.00 97.00 86 VAL A O 1
ATOM 734 N N . ARG A 1 87 ? 1.839 -0.289 -18.488 1.00 96.06 87 ARG A N 1
ATOM 735 C CA . ARG A 1 87 ? 0.559 0.126 -17.925 1.00 96.06 87 ARG A CA 1
ATOM 736 C C . ARG A 1 87 ? -0.595 -0.508 -18.690 1.00 96.06 87 ARG A C 1
ATOM 738 O O . ARG A 1 87 ? -0.601 -0.532 -19.924 1.00 96.06 87 ARG A O 1
ATOM 745 N N . THR A 1 88 ? -1.599 -0.953 -17.949 1.00 95.00 88 THR A N 1
ATOM 746 C CA . THR A 1 88 ? -2.879 -1.410 -18.485 1.00 95.00 88 THR A CA 1
ATOM 747 C C . THR A 1 88 ? -4.047 -0.686 -17.807 1.00 95.00 88 THR A C 1
ATOM 749 O O . THR A 1 88 ? -3.863 0.025 -16.821 1.00 95.00 88 THR A O 1
ATOM 752 N N . ASN A 1 89 ? -5.242 -0.816 -18.384 1.00 93.31 89 ASN A N 1
ATOM 753 C CA . ASN A 1 89 ? -6.499 -0.355 -17.782 1.00 93.31 89 ASN A CA 1
ATOM 754 C C . ASN A 1 89 ? -7.415 -1.537 -17.426 1.00 93.31 89 ASN A C 1
ATOM 756 O O . ASN A 1 89 ? -8.618 -1.342 -17.274 1.00 93.31 89 ASN A O 1
ATOM 760 N N . ASP A 1 90 ? -6.865 -2.749 -17.380 1.00 94.25 90 ASP A N 1
ATOM 761 C CA . ASP A 1 90 ? -7.592 -3.928 -16.923 1.00 94.25 90 ASP A CA 1
ATOM 762 C C . ASP A 1 90 ? -7.879 -3.787 -15.419 1.00 94.25 90 ASP A C 1
ATOM 764 O O . ASP A 1 90 ? -7.074 -3.206 -14.681 1.00 94.25 90 ASP A O 1
ATOM 768 N N . SER A 1 91 ? -9.042 -4.274 -14.984 1.00 93.38 91 SER A N 1
ATOM 769 C CA . SER A 1 91 ? -9.476 -4.158 -13.588 1.00 93.38 91 SER A CA 1
ATOM 770 C C . SER A 1 91 ? -8.770 -5.179 -12.704 1.00 93.38 91 SER A C 1
ATOM 772 O O . SER A 1 91 ? -8.588 -6.324 -13.110 1.00 93.38 91 SER A O 1
ATOM 774 N N . LEU A 1 92 ? -8.429 -4.774 -11.478 1.00 93.50 92 LEU A N 1
ATOM 775 C CA . LEU A 1 92 ? -7.885 -5.679 -10.459 1.00 93.50 92 LEU A CA 1
ATOM 776 C C . LEU A 1 92 ? -8.935 -6.681 -9.947 1.00 93.50 92 LEU A C 1
ATOM 778 O O . LEU A 1 92 ? -8.564 -7.750 -9.482 1.00 93.50 92 LEU A O 1
ATOM 782 N N . PHE A 1 93 ? -10.228 -6.345 -10.028 1.00 90.56 93 PHE A N 1
ATOM 783 C CA . PHE A 1 93 ? -11.321 -7.181 -9.516 1.00 90.56 93 PHE A CA 1
ATOM 784 C C . PHE A 1 93 ? -11.938 -8.090 -10.583 1.00 90.56 93 PHE A C 1
ATOM 786 O O . PHE A 1 93 ? -12.445 -9.163 -10.262 1.00 90.56 93 PHE A O 1
ATOM 793 N N . GLU A 1 94 ? -11.970 -7.640 -11.841 1.00 90.12 94 GLU A N 1
ATOM 794 C CA . GLU A 1 94 ? -12.683 -8.342 -12.920 1.00 90.12 94 GLU A CA 1
ATOM 795 C C . GLU A 1 94 ? -11.763 -9.107 -13.882 1.00 90.12 94 GLU A C 1
ATOM 797 O O . GLU A 1 94 ? -12.251 -9.941 -14.646 1.00 90.12 94 GLU A O 1
ATOM 802 N N . SER A 1 95 ? -10.462 -8.801 -13.903 1.00 87.94 95 SER A N 1
ATOM 803 C CA . SER A 1 95 ? -9.514 -9.443 -14.816 1.00 87.94 95 SER A CA 1
ATOM 804 C C . SER A 1 95 ? -8.936 -10.726 -14.222 1.00 87.94 95 SER A C 1
ATOM 806 O O . SER A 1 95 ? -8.576 -10.761 -13.051 1.00 87.94 95 SER A O 1
ATOM 808 N N . ASP A 1 96 ? -8.760 -11.750 -15.061 1.00 86.31 96 ASP A N 1
ATOM 809 C CA . ASP A 1 96 ? -8.002 -12.964 -14.717 1.00 86.31 96 ASP A CA 1
ATOM 810 C C . ASP A 1 96 ? -6.474 -12.767 -14.882 1.00 86.31 96 ASP A C 1
ATOM 812 O O . ASP A 1 96 ? -5.686 -13.683 -14.632 1.00 86.31 96 ASP A O 1
ATOM 816 N N . ASP A 1 97 ? -6.037 -11.598 -15.367 1.00 89.81 97 ASP A N 1
ATOM 817 C CA . ASP A 1 97 ? -4.622 -11.304 -15.591 1.00 89.81 97 ASP A CA 1
ATOM 818 C C . ASP A 1 97 ? -3.884 -11.020 -14.272 1.00 89.81 97 ASP A C 1
ATOM 820 O O . ASP A 1 97 ? -4.376 -10.327 -13.385 1.00 89.81 97 ASP A O 1
ATOM 824 N N . LEU A 1 98 ? -2.640 -11.494 -14.175 1.00 92.06 98 LEU A N 1
ATOM 825 C CA . LEU A 1 98 ? -1.755 -11.202 -13.046 1.00 92.06 98 LEU A CA 1
ATOM 826 C C . LEU A 1 98 ? -1.192 -9.781 -13.178 1.00 92.06 98 LEU A C 1
ATOM 828 O O . LEU A 1 98 ? -0.258 -9.538 -13.954 1.00 92.06 98 LEU A O 1
ATOM 832 N N . LEU A 1 99 ? -1.776 -8.847 -12.430 1.00 96.62 99 LEU A N 1
ATOM 833 C CA . LEU A 1 99 ? -1.447 -7.426 -12.480 1.00 96.62 99 LEU A CA 1
ATOM 834 C C . LEU A 1 99 ? -0.641 -6.988 -11.256 1.00 96.62 99 LEU A C 1
ATOM 836 O O . LEU A 1 99 ? -0.961 -7.334 -10.125 1.00 96.62 99 LEU A O 1
ATOM 840 N N . PHE A 1 100 ? 0.387 -6.185 -11.507 1.00 97.81 100 PHE A N 1
ATOM 841 C CA . PHE A 1 100 ? 1.060 -5.392 -10.486 1.00 97.81 100 PHE A CA 1
ATOM 842 C C . PHE A 1 100 ? 0.273 -4.102 -10.247 1.00 97.81 100 PHE A C 1
ATOM 844 O O . PHE A 1 100 ? -0.275 -3.525 -11.196 1.00 97.81 100 PHE A O 1
ATOM 851 N N . ALA A 1 101 ? 0.261 -3.628 -9.006 1.00 97.62 101 ALA A N 1
ATOM 852 C CA . ALA A 1 101 ? -0.449 -2.425 -8.594 1.00 97.62 101 ALA A CA 1
ATOM 853 C C . ALA A 1 101 ? 0.528 -1.426 -7.960 1.00 97.62 101 ALA A C 1
ATOM 855 O O . ALA A 1 101 ? 1.086 -1.668 -6.894 1.00 97.62 101 ALA A O 1
ATOM 856 N N . LEU A 1 102 ? 0.759 -0.308 -8.648 1.00 97.00 102 LEU A N 1
ATOM 857 C CA . LEU A 1 102 ? 1.585 0.796 -8.162 1.00 97.00 102 LEU A CA 1
ATOM 858 C C . LEU A 1 102 ? 0.680 1.854 -7.524 1.00 97.00 102 LEU A C 1
ATOM 860 O O . LEU A 1 102 ? -0.217 2.327 -8.229 1.00 97.00 102 LEU A O 1
ATOM 864 N N . PRO A 1 103 ? 0.890 2.246 -6.259 1.00 96.06 103 PRO A N 1
ATOM 865 C CA . PRO A 1 103 ? 0.043 3.238 -5.607 1.00 96.06 103 PRO A CA 1
ATOM 866 C C . PRO A 1 103 ? 0.205 4.625 -6.254 1.00 96.06 103 PRO A C 1
ATOM 868 O O . PRO A 1 103 ? 1.305 5.027 -6.637 1.00 96.06 103 PRO A O 1
ATOM 871 N N . ASP A 1 104 ? -0.900 5.356 -6.415 1.00 94.12 104 ASP A N 1
ATOM 872 C CA . ASP A 1 104 ? -0.908 6.744 -6.893 1.00 94.12 104 ASP A CA 1
ATOM 873 C C . ASP A 1 104 ? -0.595 7.710 -5.742 1.00 94.12 104 ASP A C 1
ATOM 875 O O . ASP A 1 104 ? -1.494 8.284 -5.124 1.00 94.12 104 ASP A O 1
ATOM 879 N N . VAL A 1 105 ? 0.704 7.852 -5.458 1.00 91.62 105 VAL A N 1
ATOM 880 C CA . VAL A 1 105 ? 1.269 8.677 -4.370 1.00 91.62 105 VAL A CA 1
ATOM 881 C C . VAL A 1 105 ? 1.782 10.041 -4.844 1.00 91.62 105 VAL A C 1
ATOM 883 O O . VAL A 1 105 ? 2.570 10.686 -4.165 1.00 91.62 105 VAL A O 1
ATOM 886 N N . ILE A 1 106 ? 1.351 10.516 -6.019 1.00 87.81 106 ILE A N 1
ATOM 887 C CA . ILE A 1 106 ? 1.776 11.835 -6.534 1.00 87.81 106 ILE A CA 1
ATOM 888 C C . ILE A 1 106 ? 1.375 12.967 -5.565 1.00 87.81 106 ILE A C 1
ATOM 890 O O . ILE A 1 106 ? 2.063 13.985 -5.468 1.00 87.81 106 ILE A O 1
ATOM 894 N N . ASP A 1 107 ? 0.244 12.800 -4.880 1.00 87.81 107 ASP A N 1
ATOM 895 C CA . ASP A 1 107 ? -0.218 13.665 -3.795 1.00 87.81 107 ASP A CA 1
ATOM 896 C C . ASP A 1 107 ? -0.442 12.786 -2.557 1.00 87.81 107 ASP A C 1
ATOM 898 O O . ASP A 1 107 ? -1.451 12.094 -2.461 1.00 87.81 107 ASP A O 1
ATOM 902 N N . GLU A 1 108 ? 0.521 12.769 -1.638 1.00 85.12 108 GLU A N 1
ATOM 903 C CA . GLU A 1 108 ? 0.488 11.907 -0.446 1.00 85.12 108 GLU A CA 1
ATOM 904 C C . GLU A 1 108 ? -0.639 12.278 0.534 1.00 85.12 108 GLU A C 1
ATOM 906 O O . GLU A 1 108 ? -1.102 11.425 1.280 1.00 85.12 108 GLU A O 1
ATOM 911 N N . GLU A 1 109 ? -1.122 13.528 0.527 1.00 85.31 109 GLU A N 1
ATOM 912 C CA . GLU A 1 109 ? -2.173 13.976 1.455 1.00 85.31 109 GLU A CA 1
ATOM 913 C C . GLU A 1 109 ? -3.588 13.846 0.875 1.00 85.31 109 GLU A C 1
ATOM 915 O O . GLU A 1 109 ? -4.558 13.759 1.627 1.00 85.31 109 GLU A O 1
ATOM 920 N N . LYS A 1 110 ? -3.746 13.971 -0.451 1.00 89.44 110 LYS A N 1
ATOM 921 C CA . LYS A 1 110 ? -5.065 14.074 -1.118 1.00 89.44 110 LYS A CA 1
ATOM 922 C C . LYS A 1 110 ? -5.161 13.276 -2.413 1.00 89.44 110 LYS A C 1
ATOM 924 O O . LYS A 1 110 ? -6.014 13.558 -3.262 1.00 89.44 110 LYS A O 1
ATOM 929 N N . GLY A 1 111 ? -4.242 12.343 -2.609 1.00 92.75 111 GLY A N 1
ATOM 930 C CA . GLY A 1 111 ? -4.212 11.466 -3.765 1.00 92.75 111 GLY A CA 1
ATOM 931 C C . GLY A 1 111 ? -5.205 10.308 -3.653 1.00 92.75 111 GLY A C 1
ATOM 932 O O . GLY A 1 111 ? -5.718 10.020 -2.571 1.00 92.75 111 GLY A O 1
ATOM 933 N N . PRO A 1 112 ? -5.443 9.589 -4.764 1.00 95.50 112 PRO A N 1
ATOM 934 C CA . PRO A 1 112 ? -6.305 8.409 -4.774 1.00 95.50 112 PRO A CA 1
ATOM 935 C C . PRO A 1 112 ? -5.868 7.324 -3.782 1.00 95.50 112 PRO A C 1
ATOM 937 O O . PRO A 1 112 ? -6.710 6.616 -3.236 1.00 95.50 112 PRO A O 1
ATOM 940 N N . TYR A 1 113 ? -4.560 7.190 -3.548 1.00 96.00 113 TYR A N 1
ATOM 941 C CA . TYR A 1 113 ? -4.041 6.235 -2.576 1.00 96.00 113 TYR A CA 1
ATOM 942 C C . TYR A 1 113 ? -4.340 6.646 -1.126 1.00 96.00 113 TYR A C 1
ATOM 944 O O . TYR A 1 113 ? -4.816 5.814 -0.359 1.00 96.00 113 TYR A O 1
ATOM 952 N N . ALA A 1 114 ? -4.189 7.929 -0.781 1.00 95.44 114 ALA A N 1
ATOM 953 C CA . ALA A 1 114 ? -4.575 8.454 0.532 1.00 95.44 114 ALA A CA 1
ATOM 954 C C . ALA A 1 114 ? -6.080 8.262 0.800 1.00 95.44 114 ALA A C 1
ATOM 956 O O . ALA A 1 114 ? -6.462 7.724 1.837 1.00 95.44 114 ALA A O 1
ATOM 957 N N . ASP A 1 115 ? -6.932 8.577 -0.187 1.00 96.69 115 ASP A N 1
ATOM 958 C CA . ASP A 1 115 ? -8.380 8.331 -0.108 1.00 96.69 115 ASP A CA 1
ATOM 959 C C . ASP A 1 115 ? -8.701 6.840 0.139 1.00 96.69 115 ASP A C 1
ATOM 961 O O . ASP A 1 115 ? -9.684 6.506 0.805 1.00 96.69 115 ASP A O 1
ATOM 965 N N . CYS A 1 116 ? -7.890 5.926 -0.405 1.00 97.25 116 CYS A N 1
ATOM 966 C CA . CYS A 1 116 ? -8.040 4.493 -0.176 1.00 97.25 116 CYS A CA 1
ATOM 967 C C . CYS A 1 116 ? -7.662 4.090 1.246 1.00 97.25 116 CYS A C 1
ATOM 969 O O . CYS A 1 116 ? -8.435 3.348 1.851 1.00 97.25 116 CYS A O 1
ATOM 971 N N . ILE A 1 117 ? -6.534 4.577 1.773 1.00 96.94 117 ILE A N 1
ATOM 972 C CA . ILE A 1 117 ? -6.111 4.336 3.160 1.00 96.94 117 ILE A CA 1
ATOM 973 C C . ILE A 1 117 ? -7.192 4.815 4.132 1.00 96.94 117 ILE A C 1
ATOM 975 O O . ILE A 1 117 ? -7.690 4.017 4.923 1.00 96.94 117 ILE A O 1
ATOM 979 N N . ASP A 1 118 ? -7.660 6.057 3.995 1.00 96.50 118 ASP A N 1
ATOM 980 C CA . ASP A 1 118 ? -8.740 6.610 4.823 1.00 96.50 118 ASP A CA 1
ATOM 981 C C . ASP A 1 118 ? -10.002 5.739 4.765 1.00 96.50 118 ASP A C 1
ATOM 983 O O . ASP A 1 118 ? -10.637 5.430 5.782 1.00 96.50 118 ASP A O 1
ATOM 987 N N . HIS A 1 119 ? -10.374 5.314 3.555 1.00 97.19 119 HIS A N 1
ATOM 988 C CA . HIS A 1 119 ? -11.547 4.479 3.341 1.00 97.19 119 HIS A CA 1
ATOM 989 C C . HIS A 1 119 ? -11.407 3.119 4.031 1.00 97.19 119 HIS A C 1
ATOM 991 O O . HIS A 1 119 ? -12.308 2.734 4.779 1.00 97.19 119 HIS A O 1
ATOM 997 N N . VAL A 1 120 ? -10.295 2.397 3.844 1.00 97.31 120 VAL A N 1
ATOM 998 C CA . VAL A 1 120 ? -10.101 1.091 4.498 1.00 97.31 120 VAL A CA 1
ATOM 999 C C . VAL A 1 120 ? -9.966 1.220 6.016 1.00 97.31 120 VAL A C 1
ATOM 1001 O O . VAL A 1 120 ? -10.521 0.383 6.727 1.00 97.31 120 VAL A O 1
ATOM 1004 N N . THR A 1 121 ? -9.367 2.299 6.524 1.00 97.38 121 THR A N 1
ATOM 1005 C CA . THR A 1 121 ? -9.267 2.589 7.962 1.00 97.38 121 THR A CA 1
ATOM 1006 C C . THR A 1 121 ? -10.644 2.741 8.602 1.00 97.38 121 THR A C 1
ATOM 1008 O O . THR A 1 121 ? -10.965 2.076 9.593 1.00 97.38 121 THR A O 1
ATOM 1011 N N . VAL A 1 122 ? -11.518 3.559 8.005 1.00 97.38 122 VAL A N 1
ATOM 1012 C CA . VAL A 1 122 ? -12.891 3.744 8.501 1.00 97.38 122 VAL A CA 1
ATOM 1013 C C . VAL A 1 122 ? -13.654 2.419 8.513 1.00 97.38 122 VAL A C 1
ATOM 1015 O O . VAL A 1 122 ? -14.423 2.152 9.442 1.00 97.38 122 VAL A O 1
ATOM 1018 N N . LEU A 1 123 ? -13.473 1.583 7.489 1.00 97.38 123 LEU A N 1
ATOM 1019 C CA . LEU A 1 123 ? -14.129 0.279 7.410 1.00 97.38 123 LEU A CA 1
ATOM 1020 C C . LEU A 1 123 ? -13.584 -0.708 8.437 1.00 97.38 123 LEU A C 1
ATOM 1022 O O . LEU A 1 123 ? -14.382 -1.386 9.086 1.00 97.38 123 LEU A O 1
ATOM 1026 N N . ARG A 1 124 ? -12.264 -0.749 8.640 1.00 96.12 124 ARG A N 1
ATOM 1027 C CA . ARG A 1 124 ? -11.639 -1.604 9.650 1.00 96.12 124 ARG A CA 1
ATOM 1028 C C . ARG A 1 124 ? -12.169 -1.285 11.038 1.00 96.12 124 ARG A C 1
ATOM 1030 O O . ARG A 1 124 ? -12.569 -2.195 11.754 1.00 96.12 124 ARG A O 1
ATOM 1037 N N . VAL A 1 125 ? -12.261 -0.008 11.403 1.00 96.19 125 VAL A N 1
ATOM 1038 C CA . VAL A 1 125 ? -12.795 0.399 12.712 1.00 96.19 125 VAL A CA 1
ATOM 1039 C C . VAL A 1 125 ? -14.250 -0.030 12.889 1.00 96.19 125 VAL A C 1
ATOM 1041 O O . VAL A 1 125 ? -14.640 -0.448 13.982 1.00 96.19 125 VAL A O 1
ATOM 1044 N N . LYS A 1 126 ? -15.077 0.039 11.838 1.00 95.81 126 LYS A N 1
ATOM 1045 C CA . LYS A 1 126 ? -16.454 -0.477 11.909 1.00 95.81 126 LYS A CA 1
ATOM 1046 C C . LYS A 1 126 ? -16.474 -1.990 12.129 1.00 95.81 126 LYS A C 1
ATOM 1048 O O . LYS A 1 126 ? -17.214 -2.441 12.995 1.00 95.81 126 LYS A O 1
ATOM 1053 N N . LEU A 1 127 ? -15.654 -2.739 11.388 1.00 94.69 127 LEU A N 1
ATOM 1054 C CA . LEU A 1 127 ? -15.524 -4.188 11.543 1.00 94.69 127 LEU A CA 1
ATOM 1055 C C . LEU A 1 127 ? -15.075 -4.550 12.966 1.00 94.69 127 LEU A C 1
ATOM 1057 O O . LEU A 1 127 ? -15.717 -5.362 13.622 1.00 94.69 127 LEU A O 1
ATOM 1061 N N . LEU A 1 128 ? -14.027 -3.905 13.482 1.00 94.56 128 LEU A N 1
ATOM 1062 C CA . LEU A 1 128 ? -13.516 -4.151 14.833 1.00 94.56 128 LEU A CA 1
ATOM 1063 C C . LEU A 1 128 ? -14.571 -3.879 15.906 1.00 94.56 128 LEU A C 1
ATOM 1065 O O . LEU A 1 128 ? -14.742 -4.690 16.806 1.00 94.56 128 LEU A O 1
ATOM 1069 N N . ASN A 1 129 ? -15.313 -2.774 15.798 1.00 94.56 129 ASN A N 1
ATOM 1070 C CA . ASN A 1 129 ? -16.391 -2.450 16.740 1.00 94.56 129 ASN A CA 1
ATOM 1071 C C . ASN A 1 129 ? -17.564 -3.442 16.711 1.00 94.56 129 ASN A C 1
ATOM 1073 O O . ASN A 1 129 ? -18.342 -3.479 17.665 1.00 94.56 129 ASN A O 1
ATOM 1077 N N . ASP A 1 130 ? -17.721 -4.196 15.624 1.00 93.88 130 ASP A N 1
ATOM 1078 C CA . ASP A 1 130 ? -18.739 -5.235 15.507 1.00 93.88 130 ASP A CA 1
ATOM 1079 C C . ASP A 1 130 ? -18.231 -6.601 15.995 1.00 93.88 130 ASP A C 1
ATOM 1081 O O . ASP A 1 130 ? -19.012 -7.374 16.551 1.00 93.88 130 ASP A O 1
ATOM 1085 N N . LEU A 1 131 ? -16.940 -6.898 15.802 1.00 92.19 131 LEU A N 1
ATOM 1086 C CA . LEU A 1 131 ? -16.314 -8.151 16.235 1.00 92.19 131 LEU A CA 1
ATOM 1087 C C . LEU A 1 131 ? -15.942 -8.150 17.725 1.00 92.19 131 LEU A C 1
ATOM 1089 O O . LEU A 1 131 ? -15.991 -9.198 18.368 1.00 92.19 131 LEU A O 1
ATOM 1093 N N . ILE A 1 132 ? -15.576 -6.993 18.278 1.00 91.62 132 ILE A N 1
ATOM 1094 C CA . ILE A 1 132 ? -15.056 -6.851 19.639 1.00 91.62 132 ILE A CA 1
ATOM 1095 C C . ILE A 1 132 ? -16.032 -6.045 20.504 1.00 91.62 132 ILE A C 1
ATOM 1097 O O . ILE A 1 132 ? -16.447 -4.936 20.166 1.00 91.62 132 ILE A O 1
ATOM 1101 N N . GLU A 1 133 ? -16.351 -6.573 21.688 1.00 88.69 133 GLU A N 1
ATOM 1102 C CA . GLU A 1 133 ? -17.106 -5.842 22.710 1.00 88.69 133 GLU A CA 1
ATOM 1103 C C . GLU A 1 133 ? -16.189 -4.897 23.507 1.00 88.69 133 GLU A C 1
ATOM 1105 O O . GLU A 1 133 ? -15.707 -5.232 24.590 1.00 88.69 133 GLU A O 1
ATOM 1110 N N . PHE A 1 134 ? -15.959 -3.691 22.987 1.00 89.06 134 PHE A N 1
ATOM 1111 C CA . PHE A 1 134 ? -15.211 -2.660 23.711 1.00 89.06 134 PHE A CA 1
ATOM 1112 C C . PHE A 1 134 ? -16.035 -1.994 24.831 1.00 89.06 134 PHE A C 1
ATOM 1114 O O . PHE A 1 134 ? -17.254 -1.826 24.723 1.00 89.06 134 PHE A O 1
ATOM 1121 N N . GLU A 1 135 ? -15.368 -1.514 25.891 1.00 87.56 135 GLU A N 1
ATOM 1122 C CA . GLU A 1 135 ? -16.011 -0.668 26.917 1.00 87.56 135 GLU A CA 1
ATOM 1123 C C . GLU A 1 135 ? -16.471 0.680 26.330 1.00 87.56 135 GLU A C 1
ATOM 1125 O O . GLU A 1 135 ? -17.541 1.197 26.669 1.00 87.56 135 GLU A O 1
ATOM 1130 N N . GLN A 1 136 ? -15.667 1.236 25.423 1.00 89.25 136 GLN A N 1
ATOM 1131 C CA . GLN A 1 136 ? -15.965 2.422 24.625 1.00 89.25 136 GLN A CA 1
ATOM 1132 C C . GLN A 1 136 ? -15.652 2.112 23.169 1.00 89.25 136 GLN A C 1
ATOM 1134 O O . GLN A 1 136 ? -14.718 1.373 22.894 1.00 89.25 136 GLN A O 1
ATOM 1139 N N . LYS A 1 137 ? -16.436 2.659 22.237 1.00 90.88 137 LYS A N 1
ATOM 1140 C CA . LYS A 1 137 ? -16.221 2.390 20.812 1.00 90.88 137 LYS A CA 1
ATOM 1141 C C . LYS A 1 137 ? -14.821 2.816 20.397 1.00 90.88 137 LYS A C 1
ATOM 1143 O O . LYS A 1 137 ? -14.479 3.977 20.609 1.00 90.88 137 LYS A O 1
ATOM 1148 N N . PHE A 1 138 ? -14.113 1.900 19.753 1.00 93.44 138 PHE A N 1
ATOM 1149 C CA . PHE A 1 138 ? -12.830 2.174 19.135 1.00 93.44 138 PHE A CA 1
ATOM 1150 C C . PHE A 1 138 ? -13.012 3.172 17.990 1.00 93.44 138 PHE A C 1
ATOM 1152 O O . PHE A 1 138 ? -14.009 3.117 17.253 1.00 93.44 138 PHE A O 1
ATOM 1159 N N . THR A 1 139 ? -12.090 4.115 17.873 1.00 95.81 139 THR A N 1
ATOM 1160 C CA . THR A 1 139 ? -12.183 5.244 16.950 1.00 95.81 139 THR A CA 1
ATOM 1161 C C . THR A 1 139 ? -11.128 5.171 15.853 1.00 95.81 139 THR A C 1
ATOM 1163 O O . THR A 1 139 ? -10.145 4.448 15.946 1.00 95.81 139 THR A O 1
ATOM 1166 N N . VAL A 1 140 ? -11.362 5.928 14.780 1.00 96.44 140 VAL A N 1
ATOM 1167 C CA . VAL A 1 140 ? -10.391 6.080 13.686 1.00 96.44 140 VAL A CA 1
ATOM 1168 C C . VAL A 1 140 ? -9.125 6.782 14.170 1.00 96.44 140 VAL A C 1
ATOM 1170 O O . VAL A 1 140 ? -8.041 6.369 13.790 1.00 96.44 140 VAL A O 1
ATOM 1173 N N . GLU A 1 141 ? -9.263 7.773 15.054 1.00 96.50 141 GLU A N 1
ATOM 1174 C CA . GLU A 1 141 ? -8.126 8.507 15.624 1.00 96.50 141 GLU A CA 1
ATOM 1175 C C . GLU A 1 141 ? -7.187 7.574 16.404 1.00 96.50 141 GLU A C 1
ATOM 1177 O O . GLU A 1 141 ? -5.983 7.645 16.207 1.00 96.50 141 GLU A O 1
ATOM 1182 N N . GLU A 1 142 ? -7.725 6.652 17.212 1.00 95.06 142 GLU A N 1
ATOM 1183 C CA . GLU A 1 142 ? -6.908 5.679 17.957 1.00 95.06 142 GLU A CA 1
ATOM 1184 C C . GLU A 1 142 ? -6.127 4.738 17.026 1.00 95.06 142 GLU A C 1
ATOM 1186 O O . GLU A 1 142 ? -4.934 4.545 17.226 1.00 95.06 142 GLU A O 1
ATOM 1191 N N . LEU A 1 143 ? -6.766 4.196 15.980 1.00 95.62 143 LEU A N 1
ATOM 1192 C CA . LEU A 1 143 ? -6.079 3.348 14.996 1.00 95.62 143 LEU A CA 1
ATOM 1193 C C . LEU A 1 143 ? -4.977 4.120 14.260 1.00 95.62 143 LEU A C 1
ATOM 1195 O O . LEU A 1 143 ? -3.866 3.623 14.102 1.00 95.62 143 LEU A O 1
ATOM 1199 N N . GLU A 1 144 ? -5.288 5.328 13.787 1.00 95.00 144 GLU A N 1
ATOM 1200 C CA . GLU A 1 144 ? -4.321 6.155 13.064 1.00 95.00 144 GLU A CA 1
ATOM 1201 C C . GLU A 1 144 ? -3.126 6.547 13.933 1.00 95.00 144 GLU A C 1
ATOM 1203 O O . GLU A 1 144 ? -2.013 6.633 13.419 1.00 95.00 144 GLU A O 1
ATOM 1208 N N . ASP A 1 145 ? -3.344 6.817 15.219 1.00 95.56 145 ASP A N 1
ATOM 1209 C CA . ASP A 1 145 ? -2.270 7.181 16.138 1.00 95.56 145 ASP A CA 1
ATOM 1210 C C . ASP A 1 145 ? -1.303 6.009 16.359 1.00 95.56 145 ASP A C 1
ATOM 1212 O O . ASP A 1 145 ? -0.091 6.222 16.273 1.00 95.56 145 ASP A O 1
ATOM 1216 N N . ASP A 1 146 ? -1.815 4.784 16.521 1.00 94.06 146 ASP A N 1
ATOM 1217 C CA . ASP A 1 146 ? -0.988 3.576 16.652 1.00 94.06 146 ASP A CA 1
ATOM 1218 C C . ASP A 1 146 ? -0.163 3.326 15.374 1.00 94.06 146 ASP A C 1
ATOM 1220 O O . ASP A 1 146 ? 1.057 3.162 15.428 1.00 94.06 146 ASP A O 1
ATOM 1224 N N . ILE A 1 147 ? -0.793 3.399 14.193 1.00 93.81 147 ILE A N 1
ATOM 1225 C CA . ILE A 1 147 ? -0.081 3.222 12.913 1.00 93.81 147 ILE A CA 1
ATOM 1226 C C . ILE A 1 147 ? 0.974 4.317 12.701 1.00 93.81 147 ILE A C 1
ATOM 1228 O O . ILE A 1 147 ? 2.064 4.043 12.198 1.00 93.81 147 ILE A O 1
ATOM 1232 N N . ARG A 1 148 ? 0.690 5.567 13.086 1.00 93.50 148 ARG A N 1
ATOM 1233 C CA . ARG A 1 148 ? 1.672 6.660 12.988 1.00 93.50 148 ARG A CA 1
ATOM 1234 C C . ARG A 1 148 ? 2.869 6.445 13.905 1.00 93.50 148 ARG A C 1
ATOM 1236 O O . ARG A 1 148 ? 3.968 6.864 13.540 1.00 93.50 148 ARG A O 1
ATOM 1243 N N . GLU A 1 149 ? 2.678 5.855 15.083 1.00 93.06 149 GLU A N 1
ATOM 1244 C CA . GLU A 1 149 ? 3.784 5.529 15.985 1.00 93.06 149 GLU A CA 1
ATOM 1245 C C . GLU A 1 149 ? 4.737 4.519 15.331 1.00 93.06 149 GLU A C 1
ATOM 1247 O O . GLU A 1 149 ? 5.941 4.789 15.252 1.00 93.06 149 GLU A O 1
ATOM 1252 N N . ASP A 1 150 ? 4.192 3.442 14.759 1.00 90.81 150 ASP A N 1
ATOM 1253 C CA . ASP A 1 150 ? 4.960 2.413 14.049 1.00 90.81 150 ASP A CA 1
ATOM 1254 C C . ASP A 1 150 ? 5.676 2.977 12.811 1.00 90.81 150 ASP A C 1
ATOM 1256 O O . ASP A 1 150 ? 6.887 2.808 12.643 1.00 90.81 150 ASP A O 1
ATOM 1260 N N . GLN A 1 151 ? 4.966 3.741 11.975 1.00 89.69 151 GLN A N 1
ATOM 1261 C CA . GLN A 1 151 ? 5.550 4.372 10.786 1.00 89.69 151 GLN A CA 1
ATOM 1262 C C . GLN A 1 151 ? 6.666 5.365 11.139 1.00 89.69 151 GLN A C 1
ATOM 1264 O O . GLN A 1 151 ? 7.676 5.458 10.436 1.00 89.69 151 GLN A O 1
ATOM 1269 N N . ASN A 1 152 ? 6.516 6.117 12.232 1.00 90.94 152 ASN A N 1
ATOM 1270 C CA . ASN A 1 152 ? 7.551 7.034 12.699 1.00 90.94 152 ASN A CA 1
ATOM 1271 C C . ASN A 1 152 ? 8.778 6.276 13.230 1.00 90.94 152 ASN A C 1
ATOM 1273 O O . ASN A 1 152 ? 9.907 6.729 13.032 1.00 90.94 152 ASN A O 1
ATOM 1277 N N . ALA A 1 153 ? 8.586 5.117 13.865 1.00 91.88 153 ALA A N 1
ATOM 1278 C CA . ALA A 1 153 ? 9.691 4.252 14.263 1.00 91.88 153 ALA A CA 1
ATOM 1279 C C . ALA A 1 153 ? 10.483 3.762 13.037 1.00 91.88 153 ALA A C 1
ATOM 1281 O O . ALA A 1 153 ? 11.702 3.947 12.989 1.00 91.88 153 ALA A O 1
ATOM 1282 N N . ASP A 1 154 ? 9.801 3.254 12.006 1.00 90.44 154 ASP A N 1
ATOM 1283 C CA . ASP A 1 154 ? 10.434 2.823 10.751 1.00 90.44 154 ASP A CA 1
ATOM 1284 C C . ASP A 1 154 ? 11.172 3.970 10.045 1.00 90.44 154 ASP A C 1
ATOM 1286 O O . ASP A 1 154 ? 12.308 3.805 9.581 1.00 90.44 154 ASP A O 1
ATOM 1290 N N . PHE A 1 155 ? 10.572 5.163 10.023 1.00 88.56 155 PHE A N 1
ATOM 1291 C CA . PHE A 1 155 ? 11.193 6.359 9.458 1.00 88.56 155 PHE A CA 1
ATOM 1292 C C . PHE A 1 155 ? 12.471 6.760 10.208 1.00 88.56 155 PHE A C 1
ATOM 1294 O O . PHE A 1 155 ? 13.489 7.068 9.584 1.00 88.56 155 PHE A O 1
ATOM 1301 N N . MET A 1 156 ? 12.454 6.723 11.544 1.00 91.06 156 MET A N 1
ATOM 1302 C CA . MET A 1 156 ? 13.627 7.024 12.375 1.00 91.06 156 MET A CA 1
ATOM 1303 C C . MET A 1 156 ? 14.756 6.002 12.182 1.00 91.06 156 MET A C 1
ATOM 1305 O O . MET A 1 156 ? 15.932 6.352 12.308 1.00 91.06 156 MET A O 1
ATOM 1309 N N . GLU A 1 157 ? 14.417 4.761 11.833 1.00 90.31 157 GLU A N 1
ATOM 1310 C CA . GLU A 1 157 ? 15.370 3.718 11.445 1.00 90.31 157 GLU A CA 1
ATOM 1311 C C . GLU A 1 157 ? 15.825 3.810 9.977 1.00 90.31 157 GLU A C 1
ATOM 1313 O O . GLU A 1 157 ? 16.739 3.090 9.567 1.00 90.31 157 GLU A O 1
ATOM 1318 N N . GLY A 1 158 ? 15.231 4.711 9.187 1.00 86.75 158 GLY A N 1
ATOM 1319 C CA . GLY A 1 158 ? 15.543 4.908 7.773 1.00 86.75 158 GLY A CA 1
ATOM 1320 C C . GLY A 1 158 ? 15.053 3.775 6.871 1.00 86.75 158 GLY A C 1
ATOM 1321 O O . GLY A 1 158 ? 15.635 3.551 5.807 1.00 86.75 158 GLY A O 1
ATOM 1322 N N . ARG A 1 159 ? 14.022 3.036 7.292 1.00 87.12 159 ARG A N 1
ATOM 1323 C CA . ARG A 1 159 ? 13.414 1.966 6.496 1.00 87.12 159 ARG A CA 1
ATOM 1324 C C . ARG A 1 159 ? 12.291 2.534 5.636 1.00 87.12 159 ARG A C 1
ATOM 1326 O O . ARG A 1 159 ? 11.435 3.265 6.121 1.00 87.12 159 ARG A O 1
ATOM 1333 N N . ALA A 1 160 ? 12.288 2.184 4.352 1.00 88.25 160 ALA A N 1
ATOM 1334 C CA . ALA A 1 160 ? 11.157 2.476 3.483 1.00 88.25 160 ALA A CA 1
ATOM 1335 C C . ALA A 1 160 ? 10.029 1.478 3.775 1.00 88.25 160 ALA A C 1
ATOM 1337 O O . ALA A 1 160 ? 10.240 0.265 3.698 1.00 88.25 160 ALA A O 1
ATOM 1338 N N . VAL A 1 161 ? 8.839 1.986 4.088 1.00 90.19 161 VAL A N 1
ATOM 1339 C CA . VAL A 1 161 ? 7.652 1.151 4.290 1.00 90.19 161 VAL A CA 1
ATOM 1340 C C . VAL A 1 161 ? 7.085 0.772 2.925 1.00 90.19 161 VAL A C 1
ATOM 1342 O O . VAL A 1 161 ? 6.842 1.617 2.064 1.00 90.19 161 VAL A O 1
ATOM 1345 N N . HIS A 1 162 ? 6.897 -0.525 2.700 1.00 95.19 162 HIS A N 1
ATOM 1346 C CA . HIS A 1 162 ? 6.286 -1.015 1.471 1.00 95.19 162 HIS A CA 1
ATOM 1347 C C . HIS A 1 162 ? 4.766 -0.782 1.511 1.00 95.19 162 HIS A C 1
ATOM 1349 O O . HIS A 1 162 ? 4.128 -1.114 2.504 1.00 95.19 162 HIS A O 1
ATOM 1355 N N . CYS A 1 163 ? 4.154 -0.306 0.425 1.00 95.00 163 CYS A N 1
ATOM 1356 C CA . CYS A 1 163 ? 2.713 -0.006 0.364 1.00 95.00 163 CYS A CA 1
ATOM 1357 C C . CYS A 1 163 ? 1.817 -1.210 0.709 1.00 95.00 163 CYS A C 1
ATOM 1359 O O . CYS A 1 163 ? 0.783 -1.066 1.350 1.00 95.00 163 CYS A O 1
ATOM 1361 N N . PHE A 1 164 ? 2.232 -2.428 0.342 1.00 96.88 164 PHE A N 1
ATOM 1362 C CA . PHE A 1 164 ? 1.558 -3.647 0.809 1.00 96.88 164 PHE A CA 1
ATOM 1363 C C . PHE A 1 164 ? 1.527 -3.739 2.342 1.00 96.88 164 PHE A C 1
ATOM 1365 O O . PHE A 1 164 ? 0.484 -4.058 2.899 1.00 96.88 164 PHE A O 1
ATOM 1372 N N . ARG A 1 165 ? 2.642 -3.435 3.022 1.00 95.44 165 ARG A N 1
ATOM 1373 C CA . ARG A 1 165 ? 2.726 -3.475 4.485 1.00 95.44 165 ARG A CA 1
ATOM 1374 C C . ARG A 1 165 ? 1.830 -2.416 5.116 1.00 95.44 165 ARG A C 1
ATOM 1376 O O . ARG A 1 165 ? 1.056 -2.763 5.989 1.00 95.44 165 ARG A O 1
ATOM 1383 N N . GLU A 1 166 ? 1.845 -1.196 4.594 1.00 94.81 166 GLU A N 1
ATOM 1384 C CA . GLU A 1 166 ? 0.967 -0.114 5.055 1.00 94.81 166 GLU A CA 1
ATOM 1385 C C . GLU A 1 166 ? -0.526 -0.492 4.980 1.00 94.81 166 GLU A C 1
ATOM 1387 O O . GLU A 1 166 ? -1.285 -0.283 5.924 1.00 94.81 166 GLU A O 1
ATOM 1392 N N . LEU A 1 167 ? -0.954 -1.117 3.879 1.00 96.81 167 LEU A N 1
ATOM 1393 C CA . LEU A 1 167 ? -2.324 -1.618 3.741 1.00 96.81 167 LEU A CA 1
ATOM 1394 C C . LEU A 1 167 ? -2.635 -2.759 4.716 1.00 96.81 167 LEU A C 1
ATOM 1396 O O . LEU A 1 167 ? -3.757 -2.832 5.222 1.00 96.81 167 LEU A O 1
ATOM 1400 N N . LEU A 1 168 ? -1.671 -3.649 4.970 1.00 96.25 168 LEU A N 1
ATOM 1401 C CA . LEU A 1 168 ? -1.816 -4.710 5.967 1.00 96.25 168 LEU A CA 1
ATOM 1402 C C . LEU A 1 168 ? -1.921 -4.149 7.382 1.00 96.25 168 LEU A C 1
ATOM 1404 O O . LEU A 1 168 ? -2.786 -4.595 8.130 1.00 96.25 168 LEU A O 1
ATOM 1408 N N . ASP A 1 169 ? -1.098 -3.161 7.724 1.00 96.06 169 ASP A N 1
ATOM 1409 C CA . ASP A 1 169 ? -1.092 -2.532 9.044 1.00 96.06 169 ASP A CA 1
ATOM 1410 C C . ASP A 1 169 ? -2.476 -1.986 9.389 1.00 96.06 169 ASP A C 1
ATOM 1412 O O . ASP A 1 169 ? -2.929 -2.147 10.516 1.00 96.06 169 ASP A O 1
ATOM 1416 N N . VAL A 1 170 ? -3.202 -1.450 8.401 1.00 96.56 170 VAL A N 1
ATOM 1417 C CA . VAL A 1 170 ? -4.606 -1.059 8.567 1.00 96.56 170 VAL A CA 1
ATOM 1418 C C . VAL A 1 170 ? -5.544 -2.268 8.567 1.00 96.56 170 VAL A C 1
ATOM 1420 O O . VAL A 1 170 ? -6.354 -2.432 9.477 1.00 96.56 170 VAL A O 1
ATOM 1423 N N . MET A 1 171 ? -5.515 -3.106 7.528 1.00 94.69 171 MET A N 1
ATOM 1424 C CA . MET A 1 171 ? -6.559 -4.118 7.313 1.00 94.69 171 MET A CA 1
ATOM 1425 C C . MET A 1 171 ? -6.498 -5.297 8.280 1.00 94.69 171 MET A C 1
ATOM 1427 O O . MET A 1 171 ? -7.540 -5.889 8.564 1.00 94.69 171 MET A O 1
ATOM 1431 N N . GLU A 1 172 ? -5.320 -5.628 8.794 1.00 94.81 172 GLU A N 1
ATOM 1432 C CA . GLU A 1 172 ? -5.104 -6.685 9.783 1.00 94.81 172 GLU A CA 1
ATOM 1433 C C . GLU A 1 172 ? -4.994 -6.128 11.209 1.00 94.81 172 GLU A C 1
ATOM 1435 O O . GLU A 1 172 ? -4.905 -6.913 12.148 1.00 94.81 172 GLU A O 1
ATOM 1440 N N . PHE A 1 173 ? -5.099 -4.806 11.399 1.00 95.06 173 PHE A N 1
ATOM 1441 C CA . PHE A 1 173 ? -4.981 -4.153 12.704 1.00 95.06 173 PHE A CA 1
ATOM 1442 C C . PHE A 1 173 ? -5.860 -4.807 13.774 1.00 95.06 173 PHE A C 1
ATOM 1444 O O . PHE A 1 173 ? -7.081 -4.916 13.592 1.00 95.06 173 PHE A O 1
ATOM 1451 N N . VAL A 1 174 ? -5.276 -5.184 14.910 1.00 92.75 174 VAL A N 1
ATOM 1452 C CA . VAL A 1 174 ? -6.005 -5.636 16.100 1.00 92.75 174 VAL A CA 1
ATOM 1453 C C . VAL A 1 174 ? -5.494 -4.841 17.303 1.00 92.75 174 VAL A C 1
ATOM 1455 O O . VAL A 1 174 ? -4.292 -4.882 17.560 1.00 92.75 174 VAL A O 1
ATOM 1458 N N . PRO A 1 175 ? -6.371 -4.142 18.051 1.00 90.44 175 PRO A N 1
ATOM 1459 C CA . PRO A 1 175 ? -5.952 -3.398 19.234 1.00 90.44 175 PRO A CA 1
ATOM 1460 C C . PRO A 1 175 ? -5.308 -4.306 20.287 1.00 90.44 175 PRO A C 1
ATOM 1462 O O . PRO A 1 175 ? -5.740 -5.447 20.485 1.00 90.44 175 PRO A O 1
ATOM 1465 N N . GLU A 1 176 ? -4.326 -3.781 21.020 1.00 88.00 176 GLU A N 1
ATOM 1466 C CA . GLU A 1 176 ? -3.621 -4.542 22.051 1.00 88.00 176 GLU A CA 1
ATOM 1467 C C . GLU A 1 176 ? -4.574 -5.173 23.082 1.00 88.00 176 GLU A C 1
ATOM 1469 O O . GLU A 1 176 ? -5.495 -4.541 23.606 1.00 88.00 176 GLU A O 1
ATOM 1474 N N . GLY A 1 177 ? -4.325 -6.441 23.418 1.00 84.88 177 GLY A N 1
ATOM 1475 C CA . GLY A 1 177 ? -5.110 -7.178 24.413 1.00 84.88 177 GLY A CA 1
ATOM 1476 C C . GLY A 1 177 ? -6.429 -7.755 23.894 1.00 84.88 177 GLY A C 1
ATOM 1477 O O . GLY A 1 177 ? -7.153 -8.374 24.677 1.00 84.88 177 GLY A O 1
ATOM 1478 N N . TYR A 1 178 ? -6.717 -7.601 22.602 1.00 85.75 178 TYR A N 1
ATOM 1479 C CA . TYR A 1 178 ? -7.808 -8.283 21.920 1.00 85.75 178 TYR A CA 1
ATOM 1480 C C . TYR A 1 178 ? -7.253 -9.295 20.922 1.00 85.75 178 TYR A C 1
ATOM 1482 O O . TYR A 1 178 ? -6.207 -9.095 20.316 1.00 85.75 178 TYR A O 1
ATOM 1490 N N . GLU A 1 179 ? -7.983 -10.386 20.746 1.00 81.06 179 GLU A N 1
ATOM 1491 C CA . GLU A 1 179 ? -7.764 -11.343 19.671 1.00 81.06 179 GLU A CA 1
ATOM 1492 C C . GLU A 1 179 ? -9.091 -11.453 18.930 1.00 81.06 179 GLU A C 1
ATOM 1494 O O . GLU A 1 179 ? -10.159 -11.523 19.547 1.00 81.06 179 GLU A O 1
ATOM 1499 N N . LEU A 1 180 ? -9.040 -11.396 17.603 1.00 77.62 180 LEU A N 1
ATOM 1500 C CA . LEU A 1 180 ? -10.202 -11.741 16.806 1.00 77.62 180 LEU A CA 1
ATOM 1501 C C . LEU A 1 180 ? -10.277 -13.264 16.798 1.00 77.62 180 LEU A C 1
ATOM 1503 O O . LEU A 1 180 ? -9.318 -13.909 16.379 1.00 77.62 180 LEU A O 1
ATOM 1507 N N . ASP A 1 181 ? -11.408 -13.823 17.235 1.00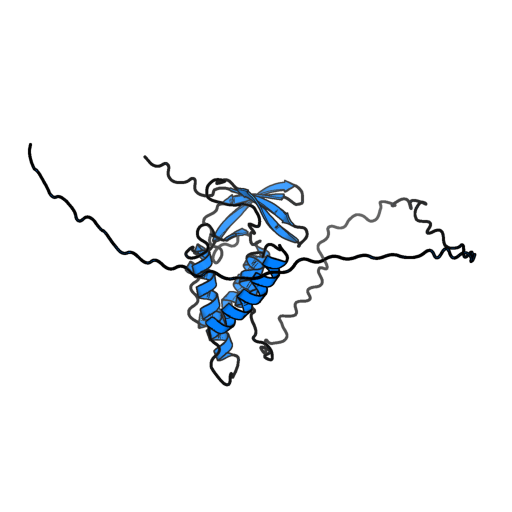 63.97 181 ASP A N 1
ATOM 1508 C CA . ASP A 1 181 ? -11.756 -15.232 17.020 1.00 63.97 181 ASP A CA 1
ATOM 1509 C C . ASP A 1 181 ? -11.993 -15.445 15.510 1.00 63.97 181 ASP A C 1
ATOM 1511 O O . ASP A 1 181 ? -13.112 -15.667 15.044 1.00 63.97 181 ASP A O 1
ATOM 1515 N N . ALA A 1 182 ? -10.944 -15.285 14.708 1.00 50.47 182 ALA A N 1
ATOM 1516 C CA . ALA A 1 182 ? -10.907 -15.805 13.363 1.00 50.47 182 ALA A CA 1
ATOM 1517 C C . ALA A 1 182 ? -10.811 -17.324 13.519 1.00 50.47 182 ALA A C 1
ATOM 1519 O O . ALA A 1 182 ? -9.886 -17.821 14.164 1.00 50.47 182 ALA A O 1
ATOM 1520 N N . ASP A 1 183 ? -11.804 -18.047 12.992 1.00 42.91 183 ASP A N 1
ATOM 1521 C CA . ASP A 1 183 ? -11.753 -19.503 12.834 1.00 42.91 183 ASP A CA 1
ATOM 1522 C C . ASP A 1 183 ? -10.327 -19.935 12.436 1.00 42.91 183 ASP A C 1
ATOM 1524 O O . ASP A 1 183 ? -9.691 -19.279 11.609 1.00 42.91 183 ASP A O 1
ATOM 1528 N N . GLU A 1 184 ? -9.842 -21.024 13.040 1.00 39.50 184 GLU A N 1
ATOM 1529 C CA . GLU A 1 184 ? -8.535 -21.671 12.833 1.00 39.50 184 GLU A CA 1
ATOM 1530 C C . GLU A 1 184 ? -8.283 -22.118 11.366 1.00 39.50 184 GLU A C 1
ATOM 1532 O O . GLU A 1 184 ? -8.027 -23.290 11.102 1.00 39.50 184 GLU A O 1
ATOM 1537 N N . GLU A 1 185 ? -8.346 -21.222 10.382 1.00 42.84 185 GLU A N 1
ATOM 1538 C CA . GLU A 1 185 ? -8.090 -21.520 8.966 1.00 42.84 185 GLU A CA 1
ATOM 1539 C C . GLU A 1 185 ? -7.246 -20.458 8.237 1.00 42.84 185 GLU A C 1
ATOM 1541 O O . GLU A 1 185 ? -7.027 -20.594 7.037 1.00 42.84 185 GLU A O 1
ATOM 1546 N N . SER A 1 186 ? -6.679 -19.455 8.926 1.00 40.59 186 SER A N 1
ATOM 1547 C CA . SER A 1 186 ? -5.692 -18.536 8.316 1.00 40.59 186 SER A CA 1
ATOM 1548 C C . SER A 1 186 ? -4.238 -18.788 8.724 1.00 40.59 186 SER A C 1
ATOM 1550 O O . SER A 1 186 ? -3.351 -18.051 8.301 1.00 40.59 186 SER A O 1
ATOM 1552 N N . SER A 1 187 ? -3.948 -19.854 9.476 1.00 38.94 187 SER A N 1
ATOM 1553 C CA . SER A 1 187 ? -2.578 -20.372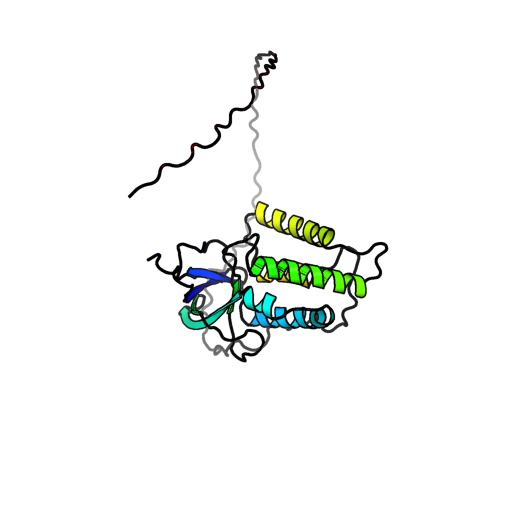 9.548 1.00 38.94 187 SER A CA 1
ATOM 1554 C C . SER A 1 187 ? -2.322 -21.267 8.338 1.00 38.94 187 SER A C 1
ATOM 1556 O O . SER A 1 187 ? -2.095 -22.469 8.469 1.00 38.94 187 SER A O 1
ATOM 1558 N N . SER A 1 188 ? -2.337 -20.681 7.140 1.00 39.22 188 SER A N 1
ATOM 1559 C CA . SER A 1 188 ? -1.537 -21.214 6.043 1.00 39.22 188 SER A CA 1
ATOM 1560 C C . SER A 1 188 ? -0.067 -20.946 6.379 1.00 39.22 188 SER A C 1
ATOM 1562 O O . SER A 1 188 ? 0.599 -20.115 5.767 1.00 39.22 188 SER A O 1
ATOM 1564 N N . GLU A 1 189 ? 0.462 -21.697 7.350 1.00 41.41 189 GLU A N 1
ATOM 1565 C CA . GLU A 1 189 ? 1.790 -22.268 7.167 1.00 41.41 189 GLU A CA 1
ATOM 1566 C C . GLU A 1 189 ? 1.658 -23.224 5.975 1.00 41.41 189 GLU A C 1
ATOM 1568 O O . GLU A 1 189 ? 1.544 -24.435 6.142 1.00 41.41 189 GLU A O 1
ATOM 1573 N N . ASP A 1 190 ? 1.580 -22.678 4.761 1.00 34.56 190 ASP A N 1
ATOM 1574 C CA . ASP A 1 190 ? 1.965 -23.431 3.583 1.00 34.56 190 ASP A CA 1
ATOM 1575 C C . ASP A 1 190 ? 3.488 -23.547 3.694 1.00 34.56 190 ASP A C 1
ATOM 1577 O O . ASP A 1 190 ? 4.189 -22.547 3.480 1.00 34.56 190 ASP A O 1
ATOM 1581 N N . PRO A 1 191 ? 4.057 -24.713 4.064 1.00 40.03 191 PRO A N 1
ATOM 1582 C CA . PRO A 1 191 ? 5.455 -24.926 3.768 1.00 40.03 191 PRO A CA 1
ATOM 1583 C C . PRO A 1 191 ? 5.584 -24.720 2.263 1.00 40.03 191 PRO A C 1
ATOM 1585 O O . PRO A 1 191 ? 4.837 -25.294 1.471 1.00 40.03 191 PRO A O 1
ATOM 1588 N N . ILE A 1 192 ? 6.510 -23.852 1.878 1.00 45.16 192 ILE A N 1
ATOM 1589 C CA . ILE A 1 192 ? 6.914 -23.607 0.497 1.00 45.16 192 ILE A CA 1
ATOM 1590 C C . ILE A 1 192 ? 7.625 -24.881 -0.000 1.00 45.16 192 ILE A C 1
ATOM 1592 O O . ILE A 1 192 ? 8.831 -24.898 -0.231 1.00 45.16 192 ILE A O 1
ATOM 1596 N N . GLU A 1 193 ? 6.892 -25.984 -0.100 1.00 49.16 193 GLU A N 1
ATOM 1597 C CA . GLU A 1 193 ? 7.309 -27.232 -0.710 1.00 49.16 193 GLU A CA 1
ATOM 1598 C C . GLU A 1 193 ? 6.555 -27.391 -2.030 1.00 49.16 193 GLU A C 1
ATOM 1600 O O . GLU A 1 193 ? 5.340 -27.248 -2.111 1.00 49.16 193 GLU A O 1
ATOM 1605 N N . GLU A 1 194 ? 7.329 -27.720 -3.062 1.00 50.47 194 GLU A N 1
ATOM 1606 C CA . GLU A 1 194 ? 6.890 -28.107 -4.404 1.00 50.47 194 GLU A CA 1
ATOM 1607 C C . GLU A 1 194 ? 6.545 -26.968 -5.377 1.00 50.47 194 GLU A C 1
ATOM 1609 O O . GLU A 1 194 ? 5.419 -26.808 -5.828 1.00 50.47 194 GLU A O 1
ATOM 1614 N N . THR A 1 195 ? 7.568 -26.232 -5.822 1.00 45.91 195 THR A N 1
ATOM 1615 C CA . THR A 1 195 ? 7.864 -26.080 -7.270 1.00 45.91 195 THR A CA 1
ATOM 1616 C C . THR A 1 195 ? 9.250 -25.452 -7.489 1.00 45.91 195 THR A C 1
ATOM 1618 O O . THR A 1 195 ? 9.410 -24.450 -8.185 1.00 45.91 195 THR A O 1
ATOM 1621 N N . PHE A 1 196 ? 10.297 -26.069 -6.937 1.00 51.38 196 PHE A N 1
ATOM 1622 C CA . PHE A 1 196 ? 11.620 -25.927 -7.548 1.00 51.38 196 PHE A CA 1
ATOM 1623 C C . PHE A 1 196 ? 11.706 -26.937 -8.704 1.00 51.38 196 PHE A C 1
ATOM 1625 O O . PHE A 1 196 ? 11.326 -28.092 -8.510 1.00 51.38 196 PHE A O 1
ATOM 1632 N N . PRO A 1 197 ? 12.122 -26.537 -9.918 1.00 56.88 197 PRO A N 1
ATOM 1633 C CA . PRO A 1 197 ? 12.371 -27.492 -10.994 1.00 56.88 197 PRO A CA 1
ATOM 1634 C C . PRO A 1 197 ? 13.458 -28.481 -10.553 1.00 56.88 197 PRO A C 1
ATOM 1636 O O . PRO A 1 197 ? 14.476 -28.041 -10.021 1.00 56.88 197 PRO A O 1
ATOM 1639 N N . ASP A 1 198 ? 13.236 -29.782 -10.781 1.00 44.09 198 ASP A N 1
ATOM 1640 C CA . ASP A 1 198 ? 14.201 -30.857 -10.516 1.00 44.09 198 ASP A CA 1
ATOM 1641 C C . ASP A 1 198 ? 15.567 -30.497 -11.126 1.00 44.09 198 ASP A C 1
ATOM 1643 O O . ASP A 1 198 ? 15.780 -30.603 -12.337 1.00 44.09 198 ASP A O 1
ATOM 1647 N N . ILE A 1 199 ? 16.491 -30.027 -10.290 1.00 45.88 199 ILE A N 1
ATOM 1648 C CA . ILE A 1 199 ? 17.906 -29.963 -10.632 1.00 45.88 199 ILE A CA 1
ATOM 1649 C C . ILE A 1 199 ? 18.391 -31.410 -10.575 1.00 45.88 199 ILE A C 1
ATOM 1651 O O . ILE A 1 199 ? 18.406 -32.016 -9.507 1.00 45.88 199 ILE A O 1
ATOM 1655 N N . ASP A 1 200 ? 18.730 -31.968 -11.739 1.00 42.00 200 ASP A N 1
ATOM 1656 C CA . ASP A 1 200 ? 19.365 -33.280 -11.873 1.00 42.00 200 ASP A CA 1
ATOM 1657 C C . ASP A 1 200 ? 20.542 -33.394 -10.876 1.00 42.00 200 ASP A C 1
ATOM 1659 O O . ASP A 1 200 ? 21.554 -32.704 -11.012 1.00 42.00 200 ASP A O 1
ATOM 1663 N N . GLU A 1 201 ? 20.414 -34.272 -9.874 1.00 53.50 201 GLU A N 1
ATOM 1664 C CA . GLU A 1 201 ? 21.402 -34.565 -8.815 1.00 53.50 201 GLU A CA 1
ATOM 1665 C C . GLU A 1 201 ? 22.664 -35.302 -9.331 1.00 53.50 201 GLU A C 1
ATOM 1667 O O . GLU A 1 201 ? 23.186 -36.208 -8.683 1.00 53.50 201 GLU A O 1
ATOM 1672 N N . ASP A 1 202 ? 23.182 -34.940 -10.506 1.00 48.88 202 ASP A N 1
ATOM 1673 C CA . ASP A 1 202 ? 24.353 -35.581 -11.122 1.00 48.88 202 ASP A CA 1
ATOM 1674 C C . ASP A 1 202 ? 25.485 -34.589 -11.464 1.00 48.88 202 ASP A C 1
ATOM 1676 O O . ASP A 1 202 ? 26.345 -34.867 -12.304 1.00 48.88 202 ASP A O 1
ATOM 1680 N N . GLU A 1 203 ? 25.571 -33.459 -10.756 1.00 50.00 203 GLU A N 1
ATOM 1681 C CA . GLU A 1 203 ? 26.802 -32.665 -10.686 1.00 50.00 203 GLU A CA 1
ATOM 1682 C C . GLU A 1 203 ? 27.456 -32.822 -9.309 1.00 50.00 203 GLU A C 1
ATOM 1684 O O . GLU A 1 203 ? 27.090 -32.189 -8.321 1.00 50.00 203 GLU A O 1
ATOM 1689 N N . LYS A 1 204 ? 28.464 -33.703 -9.248 1.00 53.88 204 LYS A N 1
ATOM 1690 C CA . LYS A 1 204 ? 29.428 -33.772 -8.143 1.00 53.88 204 LYS A CA 1
ATOM 1691 C C . LYS A 1 204 ? 30.066 -32.397 -7.945 1.00 53.88 204 LYS A C 1
ATOM 1693 O O . LYS A 1 204 ? 31.003 -32.047 -8.661 1.00 53.88 204 LYS A O 1
ATOM 1698 N N . ILE A 1 205 ? 29.595 -31.663 -6.946 1.00 53.47 205 ILE A N 1
ATOM 1699 C CA . ILE A 1 205 ? 30.347 -30.574 -6.330 1.00 53.47 205 ILE A CA 1
ATOM 1700 C C . ILE A 1 205 ? 31.623 -31.205 -5.761 1.00 53.47 205 ILE A C 1
ATOM 1702 O O . ILE A 1 205 ? 31.565 -32.060 -4.877 1.00 53.47 205 ILE A O 1
ATOM 1706 N N . GLU A 1 206 ? 32.773 -30.867 -6.342 1.00 48.69 206 GLU A N 1
ATOM 1707 C CA . GLU A 1 206 ? 34.071 -31.242 -5.787 1.00 48.69 206 GLU A CA 1
ATOM 1708 C C . GLU A 1 206 ? 34.220 -30.530 -4.434 1.00 48.69 206 GLU A C 1
ATOM 1710 O O . GLU A 1 206 ? 34.161 -29.304 -4.371 1.00 48.69 206 GLU A O 1
ATOM 1715 N N . GLU A 1 207 ? 34.347 -31.300 -3.349 1.00 45.28 207 GLU A N 1
ATOM 1716 C CA . GLU A 1 207 ? 34.671 -30.776 -2.019 1.00 45.28 207 GLU A CA 1
ATOM 1717 C C . GLU A 1 207 ? 35.991 -29.997 -2.096 1.00 45.28 207 GLU A C 1
ATOM 1719 O O . GLU A 1 207 ? 37.063 -30.577 -2.283 1.00 45.28 207 GLU A O 1
ATOM 1724 N N . ASP A 1 208 ? 35.910 -28.675 -1.966 1.00 43.91 208 ASP A N 1
ATOM 1725 C CA . ASP A 1 208 ? 37.072 -27.811 -1.799 1.00 43.91 208 ASP A CA 1
ATOM 1726 C C . ASP A 1 208 ? 37.673 -28.052 -0.400 1.00 43.91 208 ASP A C 1
ATOM 1728 O O . ASP A 1 208 ? 37.032 -27.826 0.629 1.00 43.91 208 ASP A O 1
ATOM 1732 N N . GLU A 1 209 ? 38.924 -28.520 -0.359 1.00 50.06 209 GLU A N 1
ATOM 1733 C CA . GLU A 1 209 ? 39.696 -28.826 0.856 1.00 50.06 209 GLU A CA 1
ATOM 1734 C C . GLU A 1 209 ? 40.047 -27.584 1.712 1.00 50.06 209 GLU A C 1
ATOM 1736 O O . GLU A 1 209 ? 40.801 -27.695 2.681 1.00 50.06 209 GLU A O 1
ATOM 1741 N N . THR A 1 210 ? 39.506 -26.404 1.390 1.00 61.03 210 THR A N 1
ATOM 1742 C CA . THR A 1 210 ? 39.696 -25.159 2.155 1.00 61.03 210 THR A CA 1
ATOM 1743 C C . THR A 1 210 ? 38.808 -25.077 3.408 1.00 61.03 210 THR A C 1
ATOM 1745 O O . THR A 1 210 ? 39.043 -24.246 4.281 1.00 61.03 210 THR A O 1
ATOM 1748 N N . MET A 1 211 ? 37.830 -25.974 3.575 1.00 56.09 211 MET A N 1
ATOM 1749 C CA . MET A 1 211 ? 36.979 -26.037 4.774 1.00 56.09 211 MET A CA 1
ATOM 1750 C C . MET A 1 211 ? 37.623 -26.848 5.917 1.00 56.09 211 MET A C 1
ATOM 1752 O O . MET A 1 211 ? 36.991 -27.701 6.540 1.00 56.09 211 MET A O 1
ATOM 1756 N N . LYS A 1 212 ? 38.903 -26.578 6.194 1.00 51.69 212 LYS A N 1
ATOM 1757 C CA . LYS A 1 212 ? 39.573 -26.992 7.430 1.00 51.69 212 LYS A CA 1
ATOM 1758 C C . LYS A 1 212 ? 39.507 -25.837 8.412 1.00 51.69 212 LYS A C 1
ATOM 1760 O O . LYS A 1 212 ? 40.271 -24.883 8.323 1.00 51.69 212 LYS A O 1
ATOM 1765 N N . TRP A 1 213 ? 38.555 -25.931 9.327 1.00 60.16 213 TRP A N 1
ATOM 1766 C CA . TRP A 1 213 ? 38.622 -25.198 10.577 1.00 60.16 213 TRP A CA 1
ATOM 1767 C C . TRP A 1 213 ? 39.824 -25.769 11.334 1.00 60.16 213 TRP A C 1
ATOM 1769 O O . TRP A 1 213 ? 39.762 -26.910 11.787 1.00 60.16 213 TRP A O 1
ATOM 1779 N N . ASP A 1 214 ? 40.943 -25.039 11.356 1.00 48.97 214 ASP A N 1
ATOM 1780 C CA . ASP A 1 214 ? 42.069 -25.369 12.230 1.00 48.97 214 ASP A CA 1
ATOM 1781 C C . ASP A 1 214 ? 41.578 -25.203 13.675 1.00 48.97 214 ASP A C 1
ATOM 1783 O O . ASP A 1 214 ? 41.422 -24.098 14.195 1.00 48.97 214 ASP A O 1
ATOM 1787 N N . GLU A 1 215 ? 41.229 -26.340 14.262 1.00 46.56 215 GLU A N 1
ATOM 1788 C CA . GLU A 1 215 ? 40.978 -26.538 15.679 1.00 46.56 215 GLU A CA 1
ATOM 1789 C C . GLU A 1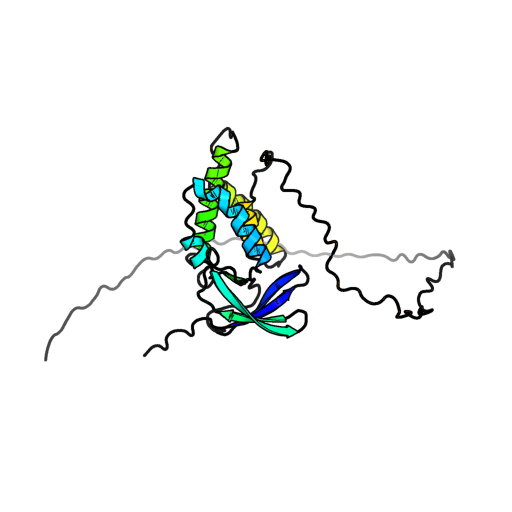 215 ? 42.342 -26.795 16.347 1.00 46.56 215 GLU A C 1
ATOM 1791 O O . GLU 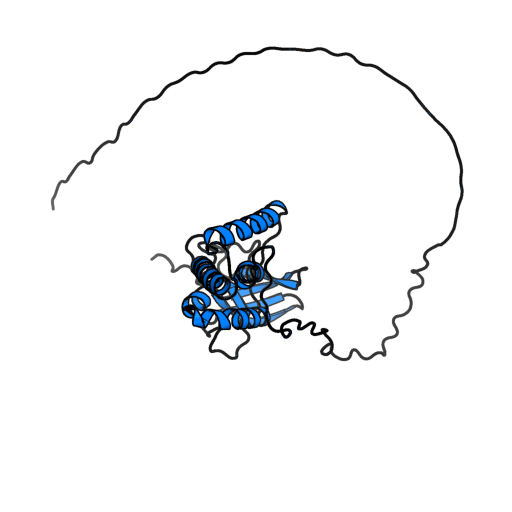A 1 215 ? 43.109 -27.633 15.868 1.00 46.56 215 GLU A O 1
ATOM 1796 N N . ASP A 1 216 ? 42.592 -26.063 17.438 1.00 46.28 216 ASP A N 1
ATOM 1797 C CA . ASP A 1 216 ? 43.694 -26.165 18.413 1.00 46.28 216 ASP A CA 1
ATOM 1798 C C . ASP A 1 216 ? 44.940 -25.274 18.212 1.00 46.28 216 ASP A C 1
ATOM 1800 O O . ASP A 1 216 ? 45.803 -25.550 17.385 1.00 46.28 216 ASP A O 1
ATOM 1804 N N . GLU A 1 217 ? 45.099 -24.278 19.098 1.00 42.12 217 GLU A N 1
ATOM 1805 C CA . GLU A 1 217 ? 46.243 -24.238 20.032 1.00 42.12 217 GLU A CA 1
ATOM 1806 C C . GLU A 1 217 ? 45.988 -23.237 21.185 1.00 42.12 217 GLU A C 1
ATOM 1808 O O . GLU A 1 217 ? 46.002 -22.018 21.008 1.00 42.12 217 GLU A O 1
ATOM 1813 N N . ASP A 1 218 ? 45.734 -23.789 22.377 1.00 44.94 218 ASP A N 1
ATOM 1814 C CA . ASP A 1 218 ? 45.874 -23.125 23.677 1.00 44.94 218 ASP A CA 1
ATOM 1815 C C . ASP A 1 218 ? 47.358 -22.797 23.935 1.00 44.94 218 ASP A C 1
ATOM 1817 O O . ASP A 1 218 ? 48.159 -23.722 24.070 1.00 44.94 218 ASP A O 1
ATOM 1821 N N . GLU A 1 219 ? 47.717 -21.524 24.126 1.00 40.53 219 GLU A N 1
ATOM 1822 C CA . GLU A 1 219 ? 48.899 -21.137 24.916 1.00 40.53 219 GLU A CA 1
ATOM 1823 C C . GLU A 1 219 ? 48.587 -19.890 25.764 1.00 40.53 219 GLU A C 1
ATOM 1825 O O . GLU A 1 219 ? 48.470 -18.769 25.268 1.00 40.53 219 GLU A O 1
ATOM 1830 N N . ASP A 1 220 ? 48.447 -20.118 27.074 1.00 39.91 220 ASP A N 1
ATOM 1831 C CA . ASP A 1 220 ? 48.608 -19.117 28.128 1.00 39.91 220 ASP A CA 1
ATOM 1832 C C . ASP A 1 220 ? 50.019 -18.508 28.053 1.00 39.91 220 ASP A C 1
ATOM 1834 O O . ASP A 1 220 ? 50.991 -19.256 28.118 1.00 39.91 220 ASP A O 1
ATOM 1838 N N . GLU A 1 221 ? 50.158 -17.177 28.060 1.00 40.78 221 GLU A N 1
ATOM 1839 C CA . GLU A 1 221 ? 51.316 -16.530 28.691 1.00 40.78 221 GLU A CA 1
ATOM 1840 C C . GLU A 1 221 ? 50.997 -15.101 29.180 1.00 40.78 221 GLU A C 1
ATOM 1842 O O . GLU A 1 221 ? 50.376 -14.275 28.514 1.00 40.78 221 GLU A O 1
ATOM 1847 N N . GLU A 1 222 ? 51.397 -14.884 30.429 1.00 35.53 222 GLU A N 1
ATOM 1848 C CA . GLU A 1 222 ? 51.187 -13.764 31.346 1.00 35.53 222 GLU A CA 1
ATOM 1849 C C . GLU A 1 222 ? 52.112 -12.560 31.034 1.00 35.53 222 GLU A C 1
ATOM 1851 O O . GLU A 1 222 ? 53.120 -12.720 30.347 1.00 35.53 222 GLU A O 1
ATOM 1856 N N . SER A 1 223 ? 51.845 -11.408 31.683 1.00 31.88 223 SER A N 1
ATOM 1857 C CA . SER A 1 223 ? 52.767 -10.270 31.963 1.00 31.88 223 SER A CA 1
ATOM 1858 C C . SER A 1 223 ? 52.805 -9.127 30.907 1.00 31.88 223 SER A C 1
ATOM 1860 O O . SER A 1 223 ? 52.741 -9.387 29.715 1.00 31.88 223 SER A O 1
ATOM 1862 N N . GLU A 1 224 ? 52.854 -7.817 31.200 1.00 35.03 224 GLU A N 1
ATOM 1863 C CA . GLU A 1 224 ? 53.090 -7.016 32.413 1.00 35.03 224 GLU A CA 1
ATOM 1864 C C . GLU A 1 224 ? 52.320 -5.673 32.367 1.00 35.03 224 GLU A C 1
ATOM 1866 O O . GLU A 1 224 ? 51.997 -5.142 31.303 1.00 35.03 224 GLU A O 1
ATOM 1871 N N . GLU A 1 225 ? 52.087 -5.114 33.557 1.00 41.28 225 GLU A N 1
ATOM 1872 C CA . GLU A 1 225 ? 51.645 -3.744 33.836 1.00 41.28 225 GLU A CA 1
ATOM 1873 C C . GLU A 1 225 ? 52.554 -2.669 33.210 1.00 41.28 225 GLU A C 1
ATOM 1875 O O . GLU A 1 225 ? 53.781 -2.766 33.238 1.00 41.28 225 GLU A O 1
ATOM 1880 N N . THR A 1 226 ? 51.972 -1.543 32.787 1.00 33.97 226 THR A N 1
ATOM 1881 C CA . THR A 1 226 ? 52.621 -0.237 32.984 1.00 33.97 226 THR A CA 1
ATOM 1882 C C . THR A 1 226 ? 51.564 0.828 33.274 1.00 33.97 226 THR A C 1
ATOM 1884 O O . THR A 1 226 ? 50.823 1.271 32.400 1.00 33.97 226 THR A O 1
ATOM 1887 N N . GLU A 1 227 ? 51.503 1.185 34.550 1.00 38.88 227 GLU A N 1
ATOM 1888 C CA . GLU A 1 227 ? 50.882 2.362 35.151 1.00 38.88 227 GLU A CA 1
ATOM 1889 C C . GLU A 1 227 ? 51.829 3.565 34.990 1.00 38.88 227 GLU A C 1
ATOM 1891 O O . GLU A 1 227 ? 52.982 3.416 35.364 1.00 38.88 227 GLU A O 1
ATOM 1896 N N . GLU A 1 228 ? 51.360 4.708 34.464 1.00 39.28 228 GLU A N 1
ATOM 1897 C CA . GLU A 1 228 ? 51.708 6.117 34.808 1.00 39.28 228 GLU A CA 1
ATOM 1898 C C . GLU A 1 228 ? 50.661 7.002 34.069 1.00 39.28 228 GLU A C 1
ATOM 1900 O O . GLU A 1 228 ? 50.468 6.821 32.872 1.00 39.28 228 GLU A O 1
ATOM 1905 N N . GLY A 1 229 ? 49.876 7.943 34.611 1.00 33.16 229 GLY A N 1
ATOM 1906 C CA . GLY A 1 229 ? 49.843 8.635 35.898 1.00 33.16 229 GLY A CA 1
ATOM 1907 C C . GLY A 1 229 ? 49.829 10.166 35.685 1.00 33.16 229 GLY A C 1
ATOM 1908 O O . GLY A 1 229 ? 50.902 10.692 35.434 1.00 33.16 229 GLY A O 1
ATOM 1909 N N . PHE A 1 230 ? 48.647 10.812 35.831 1.00 37.25 230 PHE A N 1
ATOM 1910 C CA . PHE A 1 230 ? 48.344 12.233 36.206 1.00 37.25 230 PHE A CA 1
ATOM 1911 C C . PHE A 1 230 ? 48.991 13.397 35.397 1.00 37.25 230 PHE A C 1
ATOM 1913 O O . PHE A 1 230 ? 50.013 13.212 34.754 1.00 37.25 230 PHE A O 1
ATOM 1920 N N . ASP A 1 231 ? 48.477 14.629 35.265 1.00 38.38 231 ASP A N 1
ATOM 1921 C CA . ASP A 1 231 ? 47.566 15.558 35.983 1.00 38.38 231 ASP A CA 1
ATOM 1922 C C . ASP A 1 231 ? 46.872 16.441 34.897 1.00 38.38 231 ASP A C 1
ATOM 1924 O O . ASP A 1 231 ? 47.426 16.578 33.803 1.00 38.38 231 ASP A O 1
ATOM 1928 N N . ASP A 1 232 ? 45.618 16.901 35.000 1.00 39.97 232 ASP A N 1
ATOM 1929 C CA . ASP A 1 232 ? 45.011 17.911 35.905 1.00 39.97 232 ASP A CA 1
ATOM 1930 C C . ASP A 1 232 ? 45.365 19.385 35.574 1.00 39.97 232 ASP A C 1
ATOM 1932 O O . ASP A 1 232 ? 46.364 19.657 34.908 1.00 39.97 232 ASP A O 1
ATOM 1936 N N . ASP A 1 233 ? 44.500 20.294 36.039 1.00 41.75 233 ASP A N 1
ATOM 1937 C CA . ASP A 1 233 ? 44.359 21.746 35.806 1.00 41.75 233 ASP A CA 1
ATOM 1938 C C . ASP A 1 233 ? 43.581 22.176 34.528 1.00 41.75 233 ASP A C 1
ATOM 1940 O O . ASP A 1 233 ? 44.089 22.058 33.412 1.00 41.75 233 ASP A O 1
ATOM 1944 N N . ASP A 1 234 ? 42.293 22.560 34.554 1.00 41.16 234 ASP A N 1
ATOM 1945 C CA . ASP A 1 234 ? 41.528 23.537 35.380 1.00 41.16 234 ASP A CA 1
ATOM 1946 C C . ASP A 1 234 ? 41.512 24.951 34.741 1.00 41.16 234 ASP A C 1
ATOM 1948 O O . ASP A 1 234 ? 42.334 25.273 33.881 1.00 41.16 234 ASP A O 1
ATOM 1952 N N . ASP A 1 235 ? 40.524 25.741 35.160 1.00 44.28 235 ASP A N 1
ATOM 1953 C CA . ASP A 1 235 ? 40.077 27.085 34.750 1.00 44.28 235 ASP A CA 1
ATOM 1954 C C . ASP A 1 235 ? 39.036 27.146 33.604 1.00 44.28 235 ASP A C 1
ATOM 1956 O O . ASP A 1 235 ? 39.339 26.942 32.427 1.00 44.28 235 ASP A O 1
ATOM 1960 N N . ASP A 1 236 ? 37.734 27.263 33.902 1.00 40.97 236 ASP A N 1
ATOM 1961 C CA . ASP A 1 236 ? 37.029 28.407 34.535 1.00 40.97 236 ASP A CA 1
ATOM 1962 C C . ASP A 1 236 ? 36.867 29.559 33.531 1.00 40.97 236 ASP A C 1
ATOM 1964 O O . ASP A 1 236 ? 37.841 30.178 33.112 1.00 40.97 236 ASP A O 1
ATOM 1968 N N . ASP A 1 237 ? 35.634 29.804 33.082 1.00 49.53 237 ASP A N 1
ATOM 1969 C CA . ASP A 1 237 ? 35.050 31.129 33.282 1.00 49.53 237 ASP A CA 1
ATOM 1970 C C . ASP A 1 237 ? 33.537 31.124 33.038 1.00 49.53 237 ASP A C 1
ATOM 1972 O O . ASP A 1 237 ? 32.986 30.425 32.178 1.00 49.53 237 ASP A O 1
ATOM 1976 N N . ASP A 1 238 ? 32.935 31.933 33.885 1.00 42.50 238 ASP A N 1
ATOM 1977 C CA . ASP A 1 238 ? 31.552 32.091 34.285 1.00 42.50 238 ASP A CA 1
ATOM 1978 C C . ASP A 1 238 ? 30.830 33.134 33.402 1.00 42.50 238 ASP A C 1
ATOM 1980 O O . ASP A 1 238 ? 31.384 33.668 32.437 1.00 42.50 238 ASP A O 1
ATOM 1984 N N . ASP A 1 239 ? 29.613 33.466 33.824 1.00 46.16 239 ASP A N 1
ATOM 1985 C CA . ASP A 1 239 ? 28.781 34.625 33.474 1.00 46.16 239 ASP A CA 1
ATOM 1986 C C . ASP A 1 239 ? 27.918 34.519 32.200 1.00 46.16 239 ASP A C 1
ATOM 1988 O O . ASP A 1 239 ? 28.396 34.455 31.068 1.00 46.16 239 ASP A O 1
ATOM 1992 N N . GLU A 1 240 ? 26.592 34.367 32.300 1.00 42.94 240 GLU A N 1
ATOM 1993 C CA . GLU A 1 240 ? 25.551 35.231 32.911 1.00 42.94 240 GLU A CA 1
ATOM 1994 C C . GLU A 1 240 ? 24.962 36.281 31.937 1.00 42.94 240 GLU A C 1
ATOM 1996 O O . GLU A 1 240 ? 25.662 36.921 31.158 1.00 42.94 240 GLU A O 1
ATOM 2001 N N . GLU A 1 241 ? 23.635 36.452 32.074 1.00 44.88 241 GLU A N 1
ATOM 2002 C CA . GLU A 1 241 ? 22.759 37.549 31.600 1.00 44.88 241 GLU A CA 1
ATOM 2003 C C . GLU A 1 241 ? 22.339 37.478 30.110 1.00 44.88 241 GLU A C 1
ATOM 2005 O O . GLU A 1 241 ? 23.135 37.574 29.182 1.00 44.88 241 GLU A O 1
ATOM 2010 N N . SER A 1 242 ? 21.090 37.107 29.798 1.00 45.59 242 SER A N 1
ATOM 2011 C CA . SER A 1 242 ? 19.859 37.915 29.913 1.00 45.59 242 SER A CA 1
ATOM 2012 C C . SER A 1 242 ? 19.903 39.179 29.053 1.00 45.59 242 SER A C 1
ATOM 2014 O O . SER A 1 242 ? 20.626 40.109 29.371 1.00 45.59 242 SER A O 1
ATOM 2016 N N . ASP A 1 243 ? 19.077 39.221 28.005 1.00 48.38 243 ASP A N 1
ATOM 2017 C CA . ASP A 1 243 ? 18.302 40.420 27.673 1.00 48.38 243 ASP A CA 1
ATOM 2018 C C . ASP A 1 243 ? 17.145 40.054 26.729 1.00 48.38 243 ASP A C 1
ATOM 2020 O O . ASP A 1 243 ? 17.315 39.576 25.603 1.00 48.38 243 ASP A O 1
ATOM 2024 N N . GLU A 1 244 ? 15.943 40.254 27.262 1.00 49.78 244 GLU A N 1
ATOM 2025 C CA . GLU A 1 244 ? 14.701 40.452 26.529 1.00 49.78 244 GLU A CA 1
ATOM 2026 C C . GLU A 1 244 ? 14.809 41.761 25.735 1.00 49.78 244 GLU A C 1
ATOM 2028 O O . GLU A 1 244 ? 15.278 42.755 26.276 1.00 49.78 244 GLU A O 1
ATOM 2033 N N . ASP A 1 245 ? 14.304 41.805 24.501 1.00 47.84 245 ASP A N 1
ATOM 2034 C CA . ASP A 1 245 ? 13.738 43.052 23.983 1.00 47.84 245 ASP A CA 1
ATOM 2035 C C . ASP A 1 245 ? 12.665 42.779 22.919 1.00 47.84 245 ASP A C 1
ATOM 2037 O O . ASP A 1 245 ? 12.858 42.070 21.926 1.00 47.84 245 ASP A O 1
ATOM 2041 N N . GLU A 1 246 ? 11.502 43.358 23.204 1.00 45.47 246 GLU A N 1
ATOM 2042 C CA . GLU A 1 246 ? 10.301 43.466 22.388 1.00 45.47 246 GLU A CA 1
ATOM 2043 C C . GLU A 1 246 ? 10.559 44.225 21.069 1.00 45.47 246 GLU A C 1
ATOM 2045 O O . GLU A 1 246 ? 11.423 45.092 20.993 1.00 45.47 246 GLU A O 1
ATOM 2050 N N . GLU A 1 247 ? 9.736 43.987 20.041 1.00 49.06 247 GLU A N 1
ATOM 2051 C CA . GLU A 1 247 ? 8.821 45.023 19.523 1.00 49.06 247 GLU A CA 1
ATOM 2052 C C . GLU A 1 247 ? 7.951 44.482 18.368 1.00 49.06 247 GLU A C 1
ATOM 2054 O O . GLU A 1 247 ? 8.397 44.221 17.248 1.00 49.06 247 GLU A O 1
ATOM 2059 N N . ASP A 1 248 ? 6.651 44.385 18.659 1.00 46.47 248 ASP A N 1
ATOM 2060 C CA . ASP A 1 248 ? 5.538 44.528 17.717 1.00 46.47 248 ASP A CA 1
ATOM 2061 C C . ASP A 1 248 ? 5.746 45.706 16.750 1.00 46.47 248 ASP A C 1
ATOM 2063 O O . ASP A 1 248 ? 6.151 46.762 17.221 1.00 46.47 248 ASP A O 1
ATOM 2067 N N . LYS A 1 249 ? 5.318 45.588 15.471 1.00 49.56 249 LYS A N 1
ATOM 2068 C CA . LYS A 1 249 ? 4.377 46.521 14.778 1.00 49.56 249 LYS A CA 1
ATOM 2069 C C . LYS A 1 249 ? 3.834 45.976 13.442 1.00 49.56 249 LYS A C 1
ATOM 2071 O O . LYS A 1 249 ? 4.508 45.979 12.420 1.00 49.56 249 LYS A O 1
ATOM 2076 N N . ALA A 1 250 ? 2.556 45.598 13.490 1.00 41.41 250 ALA A N 1
ATOM 2077 C CA . ALA A 1 250 ? 1.421 46.079 12.685 1.00 41.41 250 ALA A CA 1
ATOM 2078 C C . ALA A 1 250 ? 1.563 46.394 11.170 1.00 41.41 250 ALA A C 1
ATOM 2080 O O . ALA A 1 250 ? 2.242 47.333 10.763 1.00 41.41 250 ALA A O 1
ATOM 2081 N N . ASP A 1 251 ? 0.728 45.678 10.400 1.00 46.97 251 ASP A N 1
ATOM 2082 C CA . ASP A 1 251 ? -0.188 46.133 9.332 1.00 46.97 251 ASP A CA 1
ATOM 2083 C C . ASP A 1 251 ? 0.224 47.288 8.397 1.00 46.97 251 ASP A C 1
ATOM 2085 O O . ASP A 1 251 ? 0.175 48.449 8.788 1.00 46.97 251 ASP A O 1
ATOM 2089 N N . GLU A 1 252 ? 0.325 47.004 7.086 1.00 44.34 252 GLU A N 1
ATOM 2090 C CA . GLU A 1 252 ? -0.391 47.826 6.092 1.00 44.34 252 GLU A CA 1
ATOM 2091 C C . GLU A 1 252 ? -0.672 47.074 4.770 1.00 44.34 252 GLU A C 1
ATOM 2093 O O . GLU A 1 252 ? 0.207 46.835 3.941 1.00 44.34 252 GLU A O 1
ATOM 2098 N N . LYS A 1 253 ? -1.948 46.741 4.529 1.00 57.09 253 LYS A N 1
ATOM 2099 C CA . LYS A 1 253 ? -2.483 46.399 3.198 1.00 57.09 253 LYS A CA 1
ATOM 2100 C C . LYS A 1 253 ? -2.642 47.668 2.351 1.00 57.09 253 LYS A C 1
ATOM 2102 O O . LYS A 1 253 ? -3.265 48.614 2.831 1.00 57.09 253 LYS A O 1
ATOM 2107 N N . PRO A 1 254 ? -2.333 47.647 1.042 1.00 52.00 254 PRO A N 1
ATOM 2108 C CA . PRO A 1 254 ? -2.953 48.582 0.108 1.00 52.00 254 PRO A CA 1
ATOM 2109 C C . PRO A 1 254 ? -4.057 47.929 -0.744 1.00 52.00 254 PRO A C 1
ATOM 2111 O O . PRO A 1 254 ? -3.871 46.925 -1.429 1.00 52.00 254 PRO A O 1
ATOM 2114 N N . ALA A 1 255 ? -5.229 48.566 -0.699 1.00 49.41 255 ALA A N 1
ATOM 2115 C CA . ALA A 1 255 ? -6.446 48.283 -1.457 1.00 49.41 255 ALA A CA 1
ATOM 2116 C C . ALA A 1 255 ? -6.367 48.757 -2.941 1.00 49.41 255 ALA A C 1
ATOM 2118 O O . ALA A 1 255 ? -5.464 49.510 -3.316 1.00 49.41 255 ALA A O 1
ATOM 2119 N N . PRO A 1 256 ? -7.316 48.348 -3.813 1.00 50.12 256 PRO A N 1
ATOM 2120 C CA . PRO A 1 256 ? -7.135 48.279 -5.264 1.00 50.12 256 PRO A CA 1
ATOM 2121 C C . PRO A 1 256 ? -7.527 49.568 -6.003 1.00 50.12 256 PRO A C 1
ATOM 2123 O O . PRO A 1 256 ? -8.452 50.282 -5.610 1.00 50.12 256 PRO A O 1
ATOM 2126 N N . LYS A 1 257 ? -6.889 49.832 -7.154 1.00 53.50 257 LYS A N 1
ATOM 2127 C CA . LYS A 1 257 ? -7.304 50.894 -8.087 1.00 53.50 257 LYS A CA 1
ATOM 2128 C C . LYS A 1 257 ? -8.004 50.332 -9.319 1.00 53.50 257 LYS A C 1
ATOM 2130 O O . LYS A 1 257 ? -7.517 49.457 -10.025 1.00 53.50 257 LYS A O 1
ATOM 2135 N N . SER A 1 258 ? -9.181 50.893 -9.550 1.00 45.72 258 SER A N 1
ATOM 2136 C CA . SER A 1 258 ? -10.145 50.561 -10.582 1.00 45.72 258 SER A CA 1
ATOM 2137 C C . SER A 1 258 ? -9.899 51.312 -11.900 1.00 45.72 258 SER A C 1
ATOM 2139 O O . SER A 1 258 ? -9.531 52.480 -11.917 1.00 45.72 258 SER A O 1
ATOM 2141 N N . ARG A 1 259 ? -10.195 50.591 -12.993 1.00 45.22 259 ARG A N 1
ATOM 2142 C CA . ARG A 1 259 ? -10.792 50.986 -14.292 1.00 45.22 259 ARG A CA 1
ATOM 2143 C C . ARG A 1 259 ? -10.299 52.256 -15.006 1.00 45.22 259 ARG A C 1
ATOM 2145 O O . ARG A 1 259 ? -10.597 53.370 -14.595 1.00 45.22 259 ARG A O 1
ATOM 2152 N N . ALA A 1 260 ? -9.924 52.070 -16.276 1.00 45.34 260 ALA A N 1
ATOM 2153 C CA . ALA A 1 260 ? -10.397 52.947 -17.351 1.00 45.34 260 ALA A CA 1
ATOM 2154 C C . ALA A 1 260 ? -10.569 52.193 -18.683 1.00 45.34 260 ALA A C 1
ATOM 2156 O O . ALA A 1 260 ? -9.764 51.355 -19.064 1.00 45.34 260 ALA A O 1
ATOM 2157 N N . ARG A 1 261 ? -11.689 52.498 -19.346 1.00 46.19 261 ARG A N 1
ATOM 2158 C CA . ARG A 1 261 ? -12.202 51.965 -20.621 1.00 46.19 261 ARG A CA 1
ATOM 2159 C C . ARG A 1 261 ? -11.549 52.632 -21.843 1.00 46.19 261 ARG A C 1
ATOM 2161 O O . ARG A 1 261 ? -11.049 53.747 -21.729 1.00 46.19 261 ARG A O 1
ATOM 2168 N N . LYS A 1 262 ? -11.882 52.044 -23.005 1.00 43.31 262 LYS A N 1
ATOM 2169 C CA . LYS A 1 262 ? -11.793 52.496 -24.415 1.00 43.31 262 LYS A CA 1
ATOM 2170 C C . LYS A 1 262 ? -10.504 52.030 -25.100 1.00 43.31 262 LYS A C 1
ATOM 2172 O O . LYS A 1 262 ? -9.434 52.227 -24.556 1.00 43.31 262 LYS A O 1
ATOM 2177 N N . LYS A 1 263 ? -10.558 51.441 -26.293 1.00 44.97 263 LYS A N 1
ATOM 2178 C CA . LYS A 1 263 ? -11.510 51.631 -27.394 1.00 44.97 263 LYS A CA 1
ATOM 2179 C C . LYS A 1 263 ? -11.504 50.404 -28.297 1.00 44.97 263 LYS A C 1
ATOM 2181 O O . LYS A 1 263 ? -10.427 49.782 -28.376 1.00 44.97 263 LYS A O 1
#

Secondary structure (DSSP, 8-state):
-PPPPPP--EEEEEE-TTS-EEEEEES-TTT---TT-EEB-HHHHHHHHHHHTGGGGGT--HHHHHHTEEEEEEEEE-SSSEEEEEEE---TTT--S--EEEE--SSTTTSHHHHHHHHHHHHHHHHHHHHS--SS---HHHHHHHHHHHHHHHHHTTPPPPHHHHHHHHHT---TT------TT--------S-S----S-------TT------------------------------------------PPPP-------

Organism: NCBI:txid424488

Foldseek 3Di:
DPDDQPDWWKFKWFQDPVRFIATDGTPRPPLDDRVLFGKAWLVLLVVLVVLCPVLVVVVDDLCLVQQQWFKWAFPDAPDPGMTMTGTDPDTSPPDPGGIMTGGPCSPVCDGSNNSVLLRLLVSLQVVQQVQDDDPDRDDSVNLVVVLVVVVVVCVVVVHRDHSSNSSCSRSVDDDPPDDRPPDPPPPPPVPPDDDDPDPPPPDPPDPDPPPDPPDDDDDDDDDDDDDDDDDDDDDDDDDDDDDDDDDDDDDDDDDDDDDDDDD

Radius of gyration: 30.37 Å; chains: 1; bounding box: 74×88×64 Å

=== Feature glossary ===
Legend for the data blocks above and below:

— What the protein is —

The amino-acid sequence is the protein's primary structure: the linear order of residues from the N-terminus to the C-terminus, written in one-letter code. Everything else here — the 3D coordinates, the secondary structure, the domain annotations — is ultimately a consequence of this string.

Functional annotations link the protein to curated databases. InterPro entries identify conserved domains and families by matching the sequence against member-database signatures (Pfam, PROSITE, CDD, …). Gene Ontology (GO) terms describe molecular function, biological process, and cellular component in a controlled vocabulary. CATH places the structure in a hierarchical fold classification (Class/Architecture/Topology/Homologous-superfamily). The organism is the source species.

— Where its atoms are —

Atomic coordinates in PDBx/mmCIF format — the same representation the Protein Data Bank distributes. Each line of the _atom_site loop places one backbone atom in Cartesian space (units: ångströms, origin: arbitrary).

The six renders are orthographic views along the three Cartesian axes in both directions. Representation (cartoon, sticks, or surface) and color scheme (sequence-rainbow or by-chain) vary across proteins so the training set covers all the common visualization conventions.

— Local backbone conformation —

Eight-state secondary structure (DSSP): H is the canonical α-helix, G the tighter 3₁₀-helix, I the wider π-helix; E/B are β-structure, T and S are turns and bends, and '-' is everything else. DSSP derives these from the pattern of main-chain N–H···O=C hydrogen bonds, not from the sequence.

Three-state secondary structure (P-SEA) collapses the eight DSSP classes into helix (a), strand (b), and coil (c). P-SEA assigns these from Cα geometry alone — distances and angles — without requiring backbone oxygens, so it works on any Cα trace.

φ (phi) and ψ (psi) are the two rotatable backbone dihedrals per residue: φ is the C(i-1)–N–Cα–C torsion, ψ is the N–Cα–C–N(i+1) torsion, both in degrees on (−180°, 180°]. α-helical residues cluster near (−60°, −45°); β-strand residues near (−120°, +130°). A Ramachandran plot is simply a scatter of (φ, ψ) for every residue.

— Global shape and packing —

The geometric summary reports three shape descriptors. Rg (radius of gyration) measures how spread out the Cα atoms are about their centre of mass; compact globular proteins have small Rg, elongated or unfolded ones large. Cα contacts (<8 Å, |i−j|>4) count long-range residue pairs in spatial proximity — high for tightly packed folds, near zero for rods or random coil. The bounding-box extents give the protein's footprint along x, y, z in Å.

SASA measures how much of the protein is reachable by solvent. It is computed by rolling a water-sized probe over the atomic surface and summing the exposed area (Å²). Per-residue SASA distinguishes core (buried, low SASA) from surface (exposed, high SASA) residues; total SASA is a whole-molecule size measure.

Plot images: a contact map (which residues are close in 3D, as an N×N binary image), a Ramachandran scatter (backbone torsion angles, revealing secondary-structure composition at a glance), and — for AlphaFold structures — a PAE heatmap (pairwise prediction confidence).

— Structural neighborhood —

A 3Di character summarizes, for each residue, the relative orientation of the Cα frame of its nearest spatial neighbor. Because it encodes fold topology rather than chemistry, 3Di alignments detect remote structural similarity that sequence alignment misses.

The Foldseek neighbor list gives the closest experimentally determined structures in the PDB, ranked by structural alignment. TM-score near 1 means near-identical fold; near 0.3 means only rough topology match. This is how one finds what a novel AlphaFold prediction most resembles in the solved-structure universe.

— Confidence and disorder —

For AlphaFold models, the B-factor field carries pLDDT — the model's own estimate of local accuracy on a 0–100 scale. Regions with pLDDT<50 should be treated as essentially unmodeled; they often correspond to intrinsically disordered segments.

Crystallographic B-factors measure how much each atom's electron density is smeared out, in Å². They rise in mobile loops and surface residues and fall in the buried interior. In AlphaFold models this column is repurposed to hold pLDDT instead.

Predicted Aligned Error (PAE) is an AlphaFold confidence matrix: entry (i, j) is the expected error in the position of residue j, in ångströms, when the prediction is superimposed on the true structure at residue i. Low PAE within a block of residues means that block is internally rigid and well-predicted; high PAE between two blocks means their relative placement is uncertain even if each block individually is confident.